Protein AF-A0A923GF28-F1 (afdb_monomer_lite)

Sequence (207 aa):
KSKTHKGQGFNELRFEDELGQEEVFIHAQRDLNAKINHDESHTVGNDRTLSTGRDSSTCIARDATLSTGRDRRDHVRQDCFTDIDRNLVHTIGNACSETIGSDHHLSIGRDQTLIIEGTQTLEARTAQRLLTPSYMLQGTERIHIRGPAGKIILDADGITLEALNIRFKGNVTYHPPVQAQVEAIEAAIREGTPLIEECPFAGEDDA

Organism: NCBI:txid2745488

pLDDT: mean 88.44, std 16.78, range [38.25, 98.5]

Radius of gyration: 39.62 Å; chains: 1; bounding box: 73×36×129 Å

Secondary structure (DSSP, 8-state):
-PPPTTSS---EEEEE-STT--EEEEE-SS------SS------SS------SS------SS------SS------SS------SS------SS------SS------SS------SS------SS------S------SSEEEEEETTEEEEEETTEEEEEES-----SPPP----HHHHHHHHHHHHHHT---------------

Foldseek 3Di:
DDQPDPDHDDWDFDADDPPPPTDTDGDDPPDDDDDDPDDDDDDDPDDDDDDDPDDDDDDDPDDDDDDDPDDDDDDDPDDDDDDDPDDDDDDDPDDDDDDDPDDDDDDDPDDDDDDDPDDDDDDDPPDDDDDDPDDDDDDPAWDWDDDPFWIWIAGPVGIDTDGPDDDDDDDDDDDDDPVVVVVVVVVCVVVVPDDDPPDPDDDDDDD

Structure (mmCIF, N/CA/C/O backbone):
data_AF-A0A923GF28-F1
#
_entry.id   AF-A0A923GF28-F1
#
loop_
_atom_site.group_PDB
_atom_site.id
_atom_site.type_symbol
_atom_site.label_atom_id
_atom_site.label_alt_id
_atom_site.label_comp_id
_atom_site.label_asym_id
_atom_site.label_entity_id
_atom_site.label_seq_id
_atom_site.pdbx_PDB_ins_code
_atom_site.Cartn_x
_atom_site.Cartn_y
_atom_site.Cartn_z
_atom_site.occupancy
_atom_site.B_iso_or_equiv
_atom_site.auth_seq_id
_atom_site.auth_comp_id
_atom_site.auth_asym_id
_atom_site.auth_atom_id
_atom_site.pdbx_PDB_model_num
ATOM 1 N N . LYS A 1 1 ? -22.210 -7.439 46.667 1.00 62.41 1 LYS A N 1
ATOM 2 C CA . LYS A 1 1 ? -22.327 -8.736 45.942 1.00 62.41 1 LYS A CA 1
ATOM 3 C C . LYS A 1 1 ? -23.708 -9.363 46.119 1.00 62.41 1 LYS A C 1
ATOM 5 O O . LYS A 1 1 ? -24.111 -9.592 47.254 1.00 62.41 1 LYS A O 1
ATOM 10 N N . SER A 1 2 ? -24.424 -9.658 45.030 1.00 70.75 2 SER A N 1
ATOM 11 C CA . SER A 1 2 ? -25.677 -10.439 45.075 1.00 70.75 2 SER A CA 1
ATOM 12 C C . SER A 1 2 ? -25.396 -11.930 44.863 1.00 70.75 2 SER A C 1
ATOM 14 O O . SER A 1 2 ? -24.525 -12.276 44.081 1.00 70.75 2 SER A O 1
ATOM 16 N N . LYS A 1 3 ? -26.107 -12.844 45.530 1.00 61.41 3 LYS A N 1
ATOM 17 C CA . LYS A 1 3 ? -26.032 -14.272 45.166 1.00 61.41 3 LYS A CA 1
ATOM 18 C C . LYS A 1 3 ? -26.921 -14.510 43.945 1.00 61.41 3 LYS A C 1
ATOM 20 O O . LYS A 1 3 ? -28.070 -14.070 43.954 1.00 61.41 3 LYS A O 1
ATOM 25 N N . THR A 1 4 ? -26.418 -15.205 42.924 1.00 63.84 4 THR A N 1
ATOM 26 C CA . THR A 1 4 ? -27.234 -15.570 41.753 1.00 63.84 4 THR A CA 1
ATOM 27 C C . THR A 1 4 ? -28.462 -16.361 42.201 1.00 63.84 4 THR A C 1
ATOM 29 O O . THR A 1 4 ? -28.353 -17.370 42.900 1.00 63.84 4 THR A O 1
ATOM 32 N N . HIS A 1 5 ? -29.655 -15.898 41.825 1.00 54.69 5 HIS A N 1
ATOM 33 C CA . HIS A 1 5 ? -30.894 -16.587 42.165 1.00 54.69 5 HIS A CA 1
ATOM 34 C C . HIS A 1 5 ? -30.944 -17.919 41.403 1.00 54.69 5 HIS A C 1
ATOM 36 O O . HIS A 1 5 ? -31.044 -17.922 40.179 1.00 54.69 5 HIS A O 1
ATOM 42 N N . LYS A 1 6 ? -30.870 -19.043 42.133 1.00 66.00 6 LYS A N 1
ATOM 43 C CA . LYS A 1 6 ? -30.908 -20.420 41.596 1.00 66.00 6 LYS A CA 1
ATOM 44 C C . LYS A 1 6 ? -29.678 -20.840 40.762 1.00 66.00 6 LYS A C 1
ATOM 46 O O . LYS A 1 6 ? -29.811 -21.669 39.868 1.00 66.00 6 LYS A O 1
ATOM 51 N N . GLY A 1 7 ? -28.482 -20.321 41.063 1.00 68.12 7 GLY A N 1
ATOM 52 C CA . GLY A 1 7 ? -27.237 -20.721 40.388 1.00 68.12 7 GLY A CA 1
ATOM 53 C C . GLY A 1 7 ? -25.962 -20.339 41.146 1.00 68.12 7 GLY A C 1
ATOM 54 O O . GLY A 1 7 ? -26.022 -19.708 42.200 1.00 68.12 7 GLY A O 1
ATOM 55 N N . GLN A 1 8 ? -24.803 -20.730 40.609 1.00 80.94 8 GLN A N 1
ATOM 56 C CA . GLN A 1 8 ? -23.489 -20.265 41.076 1.00 80.94 8 GLN A CA 1
ATOM 57 C C . GLN A 1 8 ? -23.117 -18.939 40.382 1.00 80.94 8 GLN A C 1
ATOM 59 O O . GLN A 1 8 ? -23.539 -18.705 39.252 1.00 80.94 8 GLN A O 1
ATOM 64 N N . GLY A 1 9 ? -22.342 -18.077 41.052 1.00 86.00 9 GLY A N 1
ATOM 65 C CA . GLY A 1 9 ? -21.913 -16.763 40.538 1.00 86.00 9 GLY A CA 1
ATOM 66 C C . GLY A 1 9 ? -22.557 -15.566 41.248 1.00 86.00 9 GLY A C 1
ATOM 67 O O . GLY A 1 9 ? -23.385 -15.740 42.154 1.00 86.00 9 GLY A O 1
ATOM 68 N N . PHE A 1 10 ? -22.216 -14.344 40.831 1.00 89.25 10 PHE A N 1
ATOM 69 C CA . PHE A 1 10 ? -22.785 -13.108 41.384 1.00 89.25 10 PHE A CA 1
ATOM 70 C C . PHE A 1 10 ? -22.793 -11.961 40.371 1.00 89.25 10 PHE A C 1
ATOM 72 O O . PHE A 1 10 ? -21.969 -11.926 39.473 1.00 89.25 10 PHE A O 1
ATOM 79 N N . ASN A 1 11 ? -23.683 -10.986 40.562 1.00 89.56 11 ASN A N 1
ATOM 80 C CA . ASN A 1 11 ? -23.547 -9.663 39.946 1.00 89.56 11 ASN A CA 1
ATOM 81 C C . ASN A 1 11 ? -23.140 -8.652 41.024 1.00 89.56 11 ASN A C 1
ATOM 83 O O . ASN A 1 11 ? -23.558 -8.771 42.191 1.00 89.56 11 ASN A O 1
ATOM 87 N N . GLU A 1 12 ? -22.337 -7.661 40.647 1.00 91.38 12 GLU A N 1
ATOM 88 C CA . GLU A 1 12 ? -21.839 -6.628 41.555 1.00 91.38 12 GLU A CA 1
ATOM 89 C C . GLU A 1 12 ? -21.819 -5.254 40.885 1.00 91.38 12 GLU A C 1
ATOM 91 O O . GLU A 1 12 ? -21.348 -5.105 39.764 1.00 91.38 12 GLU A O 1
ATOM 96 N N . LEU A 1 13 ? -22.333 -4.267 41.614 1.00 94.50 13 LEU A N 1
ATOM 97 C CA . LEU A 1 13 ? -22.080 -2.850 41.408 1.00 94.50 13 LEU A CA 1
ATOM 98 C C . LEU A 1 13 ? -21.422 -2.364 42.701 1.00 94.50 13 LEU A C 1
ATOM 100 O O . LEU A 1 13 ? -21.999 -2.557 43.777 1.00 94.50 13 LEU A O 1
ATOM 104 N N . ARG A 1 14 ? -20.221 -1.801 42.605 1.00 94.69 14 ARG A N 1
ATOM 105 C CA . ARG A 1 14 ? -19.484 -1.223 43.734 1.00 94.69 14 ARG A CA 1
ATOM 106 C C . ARG A 1 14 ? -19.098 0.211 43.395 1.00 94.69 14 ARG A C 1
ATOM 108 O O . ARG A 1 14 ? -18.755 0.495 42.252 1.00 94.69 14 ARG A O 1
ATOM 115 N N . PHE A 1 15 ? -19.205 1.074 44.396 1.00 96.25 15 PHE A N 1
ATOM 116 C CA . PHE A 1 15 ? -18.890 2.492 44.326 1.00 96.25 15 PHE A CA 1
ATOM 117 C C . PHE A 1 15 ? -18.060 2.843 45.565 1.00 96.25 15 PHE A C 1
ATOM 119 O O . PHE A 1 15 ? -18.537 2.613 46.677 1.00 96.25 15 PHE A O 1
ATOM 126 N N . GLU A 1 16 ? -16.838 3.323 45.358 1.00 96.06 16 GLU A N 1
ATOM 127 C CA . GLU A 1 16 ? -15.897 3.791 46.379 1.00 96.06 16 GLU A CA 1
ATOM 128 C C . GLU A 1 16 ? -15.556 5.259 46.097 1.00 96.06 16 GLU A C 1
ATOM 130 O O . GLU A 1 16 ? -15.319 5.611 44.942 1.00 96.06 16 GLU A O 1
ATOM 135 N N . ASP A 1 17 ? -15.564 6.094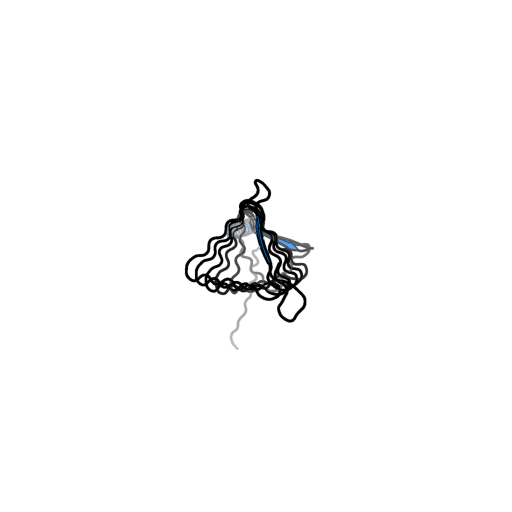 47.136 1.00 96.50 17 ASP A N 1
ATOM 136 C CA . ASP A 1 17 ? -15.359 7.555 47.063 1.00 96.50 17 ASP A CA 1
ATOM 137 C C . ASP A 1 17 ? -14.344 8.035 48.122 1.00 96.50 17 ASP A C 1
ATOM 139 O O . ASP A 1 17 ? -14.258 9.217 48.458 1.00 96.50 17 ASP A O 1
ATOM 143 N N . GLU A 1 18 ? -13.576 7.107 48.704 1.00 95.69 18 GLU A N 1
ATOM 144 C CA . GLU A 1 18 ? -12.416 7.435 49.524 1.00 95.69 18 GLU A CA 1
ATOM 145 C C . GLU A 1 18 ? -11.301 8.053 48.663 1.00 95.69 18 GLU A C 1
ATOM 147 O O . GLU A 1 18 ? -10.917 7.511 47.626 1.00 95.69 18 GLU A O 1
ATOM 152 N N . LEU A 1 19 ? -10.749 9.176 49.136 1.00 95.88 19 LEU A N 1
ATOM 153 C CA . LEU A 1 19 ? -9.737 9.955 48.424 1.00 95.88 19 LEU A CA 1
ATOM 154 C C . LEU A 1 19 ? -8.539 9.094 47.984 1.00 95.88 19 LEU A C 1
ATOM 156 O O . LEU A 1 19 ? -7.792 8.578 48.819 1.00 95.88 19 LEU A O 1
ATOM 160 N N . GLY A 1 20 ? -8.313 9.013 46.673 1.00 95.50 20 GLY A N 1
ATOM 161 C CA . GLY A 1 20 ? -7.224 8.251 46.055 1.00 95.50 20 GLY A CA 1
ATOM 162 C C . GLY A 1 20 ? -7.491 6.750 45.887 1.00 95.50 20 GLY A C 1
ATOM 163 O O . GLY A 1 20 ? -6.595 6.028 45.444 1.00 95.50 20 GLY A O 1
ATOM 164 N N . GLN A 1 21 ? -8.684 6.274 46.243 1.00 95.75 21 GLN A N 1
ATOM 165 C CA . GLN A 1 21 ? -9.146 4.892 46.070 1.00 95.75 21 GLN A CA 1
ATOM 166 C C . GLN A 1 21 ? -10.505 4.830 45.352 1.00 95.75 21 GLN A C 1
ATOM 168 O O . GLN A 1 21 ? -11.172 3.795 45.382 1.00 95.75 21 GLN A O 1
ATOM 173 N N . GLU A 1 22 ? -10.913 5.922 44.703 1.00 97.19 22 GLU A N 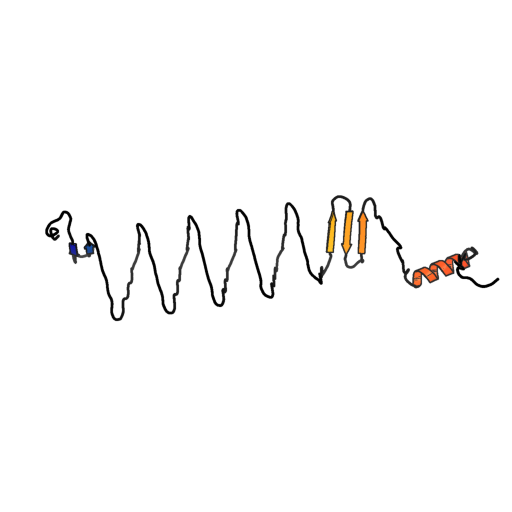1
ATOM 174 C CA . GLU A 1 22 ? -12.214 6.050 44.063 1.00 97.19 22 GLU A CA 1
ATOM 175 C C . GLU A 1 22 ? -12.389 4.988 42.969 1.00 97.19 22 GLU A C 1
ATOM 177 O O . GLU A 1 22 ? -11.540 4.809 42.089 1.00 97.19 22 GLU A O 1
ATOM 182 N N . GLU A 1 23 ? -13.511 4.273 42.994 1.00 96.19 23 GLU A N 1
ATOM 183 C CA . GLU A 1 23 ? -13.768 3.185 42.055 1.00 96.19 23 GLU A CA 1
ATOM 184 C C . GLU A 1 23 ? -15.258 3.061 41.747 1.00 96.19 23 GLU A C 1
ATOM 186 O O . GLU A 1 23 ? -16.105 3.033 42.638 1.00 96.19 23 GLU A O 1
ATOM 191 N N . VAL A 1 24 ? -15.574 2.865 40.467 1.00 96.25 24 VAL A N 1
ATOM 192 C CA . VAL A 1 24 ? -16.852 2.291 40.044 1.00 96.25 24 VAL A CA 1
ATOM 193 C C . VAL A 1 24 ? -16.581 0.951 39.379 1.00 96.25 24 VAL A C 1
ATOM 195 O O . VAL A 1 24 ? -15.964 0.888 38.317 1.00 96.25 24 VAL A O 1
ATOM 198 N N . PHE A 1 25 ? -17.066 -0.131 39.982 1.00 95.25 25 PHE A N 1
ATOM 199 C CA . PHE A 1 25 ? -16.906 -1.483 39.458 1.00 95.25 25 PHE A CA 1
ATOM 200 C C . PHE A 1 25 ? -18.259 -2.090 39.099 1.00 95.25 25 PHE A C 1
ATOM 202 O O . PHE A 1 25 ? -19.182 -2.124 39.916 1.00 95.25 25 PHE A O 1
ATOM 209 N N . ILE A 1 26 ? -18.358 -2.606 37.873 1.00 95.44 26 ILE A N 1
ATOM 210 C CA . ILE A 1 26 ? -19.538 -3.296 37.352 1.00 95.44 26 ILE A CA 1
ATOM 211 C C . ILE A 1 26 ? -19.119 -4.696 36.915 1.00 95.44 26 ILE A C 1
ATOM 213 O O . ILE A 1 26 ? -18.283 -4.862 36.030 1.00 95.44 26 ILE A O 1
ATOM 217 N N . HIS A 1 27 ? -19.751 -5.709 37.500 1.00 94.19 27 HIS A N 1
ATOM 218 C CA . HIS A 1 27 ? -19.608 -7.099 37.096 1.00 94.19 27 HIS A CA 1
ATOM 219 C C . HIS A 1 27 ? -20.964 -7.698 36.739 1.00 94.19 27 HIS A C 1
ATOM 221 O O . HIS A 1 27 ? -21.852 -7.814 37.590 1.00 94.19 27 HIS A O 1
ATOM 227 N N . ALA A 1 28 ? -21.084 -8.122 35.482 1.00 92.69 28 ALA A N 1
ATOM 228 C CA . ALA A 1 28 ? -22.201 -8.907 34.985 1.00 92.69 28 ALA A CA 1
ATOM 229 C C . ALA A 1 28 ? -21.754 -10.359 34.760 1.00 92.69 28 ALA A C 1
ATOM 231 O O . ALA A 1 28 ? -20.827 -10.619 33.998 1.00 92.69 28 ALA A O 1
ATOM 232 N N . GLN A 1 29 ? -22.440 -11.310 35.393 1.00 91.12 29 GLN A N 1
ATOM 233 C CA . GLN A 1 29 ? -22.117 -12.741 35.324 1.00 91.12 29 GLN A CA 1
ATOM 234 C C . GLN A 1 29 ? -22.369 -13.361 33.940 1.00 91.12 29 GLN A C 1
ATOM 236 O O . GLN A 1 29 ? -21.794 -14.403 33.618 1.00 91.12 29 GLN A O 1
ATOM 241 N N . ARG A 1 30 ? -23.278 -12.774 33.154 1.00 92.06 30 ARG A N 1
ATOM 242 C CA . ARG A 1 30 ? -23.686 -13.299 31.845 1.00 92.06 30 ARG A CA 1
ATOM 243 C C . ARG A 1 30 ? -23.750 -12.200 30.793 1.00 92.06 30 ARG A C 1
ATOM 245 O O . ARG A 1 30 ? -22.916 -12.182 29.900 1.00 92.06 30 ARG A O 1
ATOM 252 N N . ASP A 1 31 ? -24.692 -11.271 30.950 1.00 95.25 31 ASP A N 1
ATOM 253 C CA . ASP A 1 31 ? -24.960 -10.221 29.966 1.00 95.25 31 ASP A CA 1
ATOM 254 C C . ASP A 1 31 ? -24.905 -8.842 30.636 1.00 95.25 31 ASP A C 1
ATOM 256 O O . ASP A 1 31 ? -25.561 -8.623 31.657 1.00 95.25 31 ASP A O 1
ATOM 260 N N . LEU A 1 32 ? -24.174 -7.901 30.034 1.00 95.19 32 LEU A N 1
ATOM 261 C CA . LEU A 1 32 ? -24.282 -6.469 30.313 1.00 95.19 32 LEU A CA 1
ATOM 262 C C . LEU A 1 32 ? -24.818 -5.784 29.056 1.00 95.19 32 LEU A C 1
ATOM 264 O O . LEU A 1 32 ? -24.135 -5.744 28.038 1.00 95.19 32 LEU A O 1
ATOM 268 N N . ASN A 1 33 ? -26.030 -5.237 29.133 1.00 96.19 33 ASN A N 1
ATOM 269 C CA . ASN A 1 33 ? -26.629 -4.469 28.045 1.00 96.19 33 ASN A CA 1
ATOM 270 C C . ASN A 1 33 ? -26.639 -2.987 28.421 1.00 96.19 33 ASN A C 1
ATOM 272 O O . ASN A 1 33 ? -27.279 -2.611 29.403 1.00 96.19 33 ASN A O 1
ATOM 276 N N . ALA A 1 34 ? -25.978 -2.153 27.621 1.00 95.94 34 ALA A N 1
ATOM 277 C CA . ALA A 1 34 ? -26.055 -0.701 27.716 1.00 95.94 34 ALA A CA 1
ATOM 278 C C . ALA A 1 34 ? -26.807 -0.168 26.492 1.00 95.94 34 ALA A C 1
ATOM 280 O O . ALA A 1 34 ? -26.403 -0.409 25.356 1.00 95.94 34 ALA A O 1
ATOM 281 N N . LYS A 1 35 ? -27.928 0.524 26.719 1.00 97.00 35 LYS A N 1
ATOM 282 C CA . LYS A 1 35 ? -28.705 1.180 25.663 1.00 97.00 35 LYS A CA 1
ATOM 283 C C . LYS A 1 35 ? -28.808 2.663 25.966 1.00 97.00 35 LYS A C 1
ATOM 285 O O . LYS A 1 35 ? -29.424 3.055 26.954 1.00 97.00 35 LYS A O 1
ATOM 290 N N . ILE A 1 36 ? -28.253 3.466 25.071 1.00 97.62 36 ILE A N 1
ATOM 291 C CA . ILE A 1 36 ? -28.302 4.917 25.125 1.00 97.62 36 ILE A CA 1
ATOM 292 C C . ILE A 1 36 ? -29.251 5.383 24.020 1.00 97.62 36 ILE A C 1
ATOM 294 O O . ILE A 1 36 ? -29.080 5.025 22.859 1.00 97.62 36 ILE A O 1
ATOM 298 N N . ASN A 1 37 ? -30.296 6.133 24.380 1.00 96.75 37 ASN A N 1
ATOM 299 C CA . ASN A 1 37 ? -31.303 6.603 23.417 1.00 96.75 37 ASN A CA 1
ATOM 300 C C . ASN A 1 37 ? -30.937 7.937 22.750 1.00 96.75 37 ASN A C 1
ATOM 302 O O . ASN A 1 37 ? -31.585 8.309 21.776 1.00 96.75 37 ASN A O 1
ATOM 306 N N . HIS A 1 38 ? -29.970 8.670 23.305 1.00 97.12 38 HIS A N 1
ATOM 307 C CA . HIS A 1 38 ? -29.583 9.995 22.826 1.00 97.12 38 HIS A CA 1
ATOM 308 C C . HIS A 1 38 ? -28.067 10.055 22.626 1.00 97.12 38 HIS A C 1
ATOM 310 O O . HIS A 1 38 ? -27.595 9.616 21.583 1.00 97.12 38 HIS A O 1
ATOM 316 N N . ASP A 1 39 ? -27.316 10.474 23.648 1.00 97.19 39 ASP A N 1
ATOM 317 C CA . ASP A 1 39 ? -25.868 10.659 23.552 1.00 97.19 39 ASP A CA 1
ATOM 318 C C . ASP A 1 39 ? -25.120 9.824 24.591 1.00 97.19 39 ASP A C 1
ATOM 320 O O . ASP A 1 39 ? -25.530 9.729 25.751 1.00 97.19 39 ASP A O 1
ATOM 324 N N . GLU A 1 40 ? -23.994 9.252 24.174 1.00 97.25 40 GLU A N 1
ATOM 325 C CA . GLU A 1 40 ? -22.982 8.655 25.042 1.00 97.25 40 GLU A CA 1
ATOM 326 C C . GLU A 1 40 ? -21.660 9.373 24.779 1.00 97.25 40 GLU A C 1
ATOM 328 O O . GLU A 1 40 ? -21.259 9.557 23.629 1.00 97.25 40 GLU A O 1
ATOM 333 N N . SER A 1 41 ? -20.967 9.766 25.841 1.00 96.94 41 SER A N 1
ATOM 334 C CA . SER A 1 41 ? -19.591 10.241 25.765 1.00 96.94 41 SER A CA 1
ATOM 335 C C . SER A 1 41 ? -18.740 9.447 26.743 1.00 96.94 41 SER A C 1
ATOM 337 O O . SER A 1 41 ? -19.178 9.094 27.838 1.00 96.94 41 SER A O 1
ATOM 339 N N . HIS A 1 42 ? -17.519 9.125 26.329 1.00 96.56 42 HIS A N 1
ATOM 340 C CA . HIS A 1 42 ? -16.612 8.323 27.131 1.00 96.56 42 HIS A CA 1
ATOM 341 C C . HIS A 1 42 ? -15.190 8.859 27.000 1.00 96.56 42 HIS A C 1
ATOM 343 O O . HIS A 1 42 ? -14.605 8.848 25.917 1.00 96.56 42 HIS A O 1
ATOM 349 N N . THR A 1 43 ? -14.632 9.291 28.126 1.00 97.12 43 THR A N 1
ATOM 350 C CA . THR A 1 43 ? -13.290 9.867 28.218 1.00 97.12 43 THR A CA 1
ATOM 351 C C . THR A 1 43 ? -12.496 9.092 29.255 1.00 97.12 43 THR A C 1
ATOM 353 O O . THR A 1 43 ? -12.974 8.867 30.363 1.00 97.12 43 THR A O 1
ATOM 356 N N . VAL A 1 44 ? -11.272 8.702 28.906 1.00 97.25 44 VAL A N 1
ATOM 357 C CA . VAL A 1 44 ? -10.326 8.055 29.822 1.00 97.25 44 VAL A CA 1
ATOM 358 C C . VAL A 1 44 ? -9.112 8.960 29.944 1.00 97.25 44 VAL A C 1
ATOM 360 O O . VAL A 1 44 ? -8.493 9.281 28.935 1.00 97.25 44 VAL A O 1
ATOM 363 N N . GLY A 1 45 ? -8.798 9.401 31.163 1.00 97.12 45 GLY A N 1
ATOM 364 C CA . GLY A 1 45 ? -7.724 10.373 31.401 1.00 97.12 45 GLY A CA 1
ATOM 365 C C . GLY A 1 45 ? -6.309 9.806 31.271 1.00 97.12 45 GLY A C 1
ATOM 366 O O . GLY A 1 45 ? -5.369 10.578 31.108 1.00 97.12 45 GLY A O 1
ATOM 367 N N . ASN A 1 46 ? -6.160 8.480 31.343 1.00 97.12 46 ASN A N 1
ATOM 368 C CA . ASN A 1 46 ? -4.873 7.799 31.228 1.00 97.12 46 ASN A CA 1
ATOM 369 C C . ASN A 1 46 ? -4.971 6.618 30.243 1.00 97.12 46 ASN A C 1
ATOM 371 O O . ASN A 1 46 ? -4.995 6.836 29.034 1.00 97.12 46 ASN A O 1
ATOM 375 N N . ASP A 1 47 ? -5.127 5.384 30.732 1.00 97.44 47 ASP A N 1
ATOM 376 C CA . ASP A 1 47 ? -5.057 4.178 29.900 1.00 97.44 47 ASP A CA 1
ATOM 377 C C . ASP A 1 47 ? -6.408 3.465 29.751 1.00 97.44 47 ASP A C 1
ATOM 379 O O . ASP A 1 47 ? -7.139 3.265 30.722 1.00 97.44 47 ASP A O 1
ATOM 383 N N . ARG A 1 48 ? -6.715 2.994 28.535 1.00 97.62 48 ARG A N 1
ATOM 384 C CA . ARG A 1 48 ? -7.849 2.099 28.250 1.00 97.62 48 ARG A CA 1
ATOM 385 C C . ARG A 1 48 ? -7.343 0.787 27.663 1.00 97.62 48 ARG A C 1
ATOM 387 O O . ARG A 1 48 ? -6.665 0.786 26.643 1.00 97.62 48 ARG A O 1
ATOM 394 N N . THR A 1 49 ? -7.771 -0.331 28.246 1.00 97.56 49 THR A N 1
ATOM 395 C CA . THR A 1 49 ? -7.583 -1.673 27.675 1.00 97.56 49 THR A CA 1
ATOM 396 C C . THR A 1 49 ? -8.938 -2.286 27.339 1.00 97.56 49 THR A C 1
ATOM 398 O O . THR A 1 49 ? -9.850 -2.265 28.161 1.00 97.56 49 THR A O 1
ATOM 401 N N . LEU A 1 50 ? -9.070 -2.848 26.135 1.00 97.12 50 LEU A N 1
ATOM 402 C CA . LEU A 1 50 ? -10.239 -3.613 25.704 1.00 97.12 50 LEU A CA 1
ATOM 403 C C . LEU A 1 50 ? -9.778 -4.991 25.228 1.00 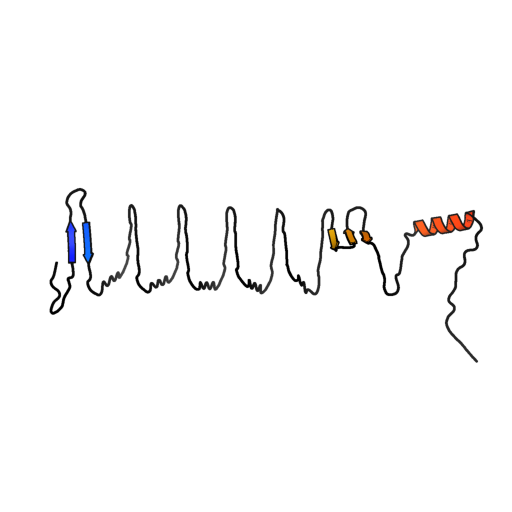97.12 50 LEU A C 1
ATOM 405 O O . LEU A 1 50 ? -8.943 -5.087 24.333 1.00 97.12 50 LEU A O 1
ATOM 409 N N . SER A 1 51 ? -10.341 -6.047 25.809 1.00 97.31 51 SER A N 1
ATOM 410 C CA . SER A 1 51 ? -10.089 -7.429 25.404 1.00 97.31 51 SER A CA 1
ATOM 411 C C . SER A 1 51 ? -11.412 -8.102 25.067 1.00 97.31 51 SER A C 1
ATOM 413 O O . SER A 1 51 ? -12.357 -8.041 25.850 1.00 97.31 51 SER A O 1
ATOM 415 N N . THR A 1 52 ? -11.482 -8.723 23.892 1.00 97.19 52 THR A N 1
ATOM 416 C CA . THR A 1 52 ? -12.655 -9.465 23.419 1.00 97.19 52 THR A CA 1
ATOM 417 C C . THR A 1 52 ? -12.234 -10.901 23.156 1.00 97.19 52 THR A C 1
ATOM 419 O O . THR A 1 52 ? -11.305 -11.140 22.392 1.00 97.19 52 THR A O 1
ATOM 422 N N . GLY A 1 53 ? -12.893 -11.864 23.804 1.00 97.69 53 GLY A N 1
ATOM 423 C CA . GLY A 1 53 ? -12.486 -13.273 23.737 1.00 97.69 53 GLY A CA 1
ATOM 424 C C . GLY A 1 53 ? -12.867 -13.993 22.441 1.00 97.69 53 GLY A C 1
ATOM 425 O O . GLY A 1 53 ? -12.323 -15.060 22.168 1.00 97.69 53 GLY A O 1
ATOM 426 N N . ARG A 1 54 ? -13.810 -13.442 21.667 1.00 97.75 54 ARG A N 1
ATOM 427 C CA . ARG A 1 54 ? -14.317 -14.060 20.438 1.00 97.75 54 ARG A CA 1
ATOM 428 C C . ARG A 1 54 ? -14.463 -13.036 19.314 1.00 97.75 54 ARG A C 1
ATOM 430 O O . ARG A 1 54 ? -13.504 -12.811 18.590 1.00 97.75 54 ARG A O 1
ATOM 437 N N . ASP A 1 55 ? -15.616 -12.375 19.242 1.00 97.56 55 ASP A N 1
ATOM 438 C CA . ASP A 1 55 ? -15.995 -11.531 18.110 1.00 97.56 55 ASP A CA 1
ATOM 439 C C . ASP A 1 55 ? -16.334 -10.112 18.581 1.00 97.56 55 ASP A C 1
ATOM 441 O O . ASP A 1 55 ? -16.955 -9.928 19.629 1.00 97.56 55 ASP A O 1
ATOM 445 N N . SER A 1 56 ? -15.943 -9.113 17.789 1.00 97.44 56 SER A N 1
ATOM 446 C CA . SER A 1 56 ? -16.322 -7.707 17.953 1.00 97.44 56 SER A CA 1
ATOM 447 C C . SER A 1 56 ? -16.828 -7.181 16.614 1.00 97.44 56 SER A C 1
ATOM 449 O O . SER A 1 56 ? -16.235 -7.472 15.577 1.00 97.44 56 SER A O 1
ATOM 451 N N . SER A 1 57 ? -17.917 -6.418 16.632 1.00 97.56 57 SER A N 1
ATOM 452 C CA . SER A 1 57 ? -18.516 -5.823 15.439 1.00 97.56 57 SER A CA 1
ATOM 453 C C . SER A 1 57 ? -18.905 -4.382 15.730 1.00 97.56 57 SER A C 1
ATOM 455 O O . SER A 1 57 ? -19.589 -4.107 16.715 1.00 97.56 57 SER A O 1
ATOM 457 N N . THR A 1 58 ? -18.516 -3.480 14.834 1.00 97.69 58 THR A N 1
ATOM 458 C CA . THR A 1 58 ? -18.804 -2.049 14.928 1.00 97.69 58 THR A CA 1
ATOM 459 C C . THR A 1 58 ? -19.444 -1.598 13.625 1.00 97.69 58 THR A C 1
ATOM 461 O O . THR A 1 58 ? -18.890 -1.820 12.554 1.00 97.69 58 THR A O 1
ATOM 464 N N . CYS A 1 59 ? -20.599 -0.944 13.714 1.00 97.25 59 CYS A N 1
ATOM 465 C CA . CYS A 1 59 ? -21.279 -0.344 12.571 1.00 97.25 59 CYS A CA 1
ATOM 466 C C . CYS A 1 59 ? -21.439 1.155 12.827 1.00 97.25 59 CYS A C 1
ATOM 468 O O . CYS A 1 59 ? -22.082 1.551 13.798 1.00 97.25 59 CYS A O 1
ATOM 470 N N . ILE A 1 60 ? -20.867 1.984 11.955 1.00 98.00 60 ILE A N 1
ATOM 471 C CA . ILE A 1 60 ? -20.948 3.446 12.029 1.00 98.00 60 ILE A CA 1
ATOM 472 C C . ILE A 1 60 ? -21.688 3.916 10.779 1.00 98.00 60 ILE A C 1
ATOM 474 O O . ILE A 1 60 ? -21.215 3.720 9.668 1.00 98.00 60 ILE A O 1
ATOM 478 N N . ALA A 1 61 ? -22.873 4.499 10.956 1.00 97.94 61 ALA A N 1
ATOM 479 C CA . ALA A 1 61 ? -23.777 4.800 9.841 1.00 97.94 61 ALA A CA 1
ATOM 480 C C . ALA A 1 61 ? -23.411 6.064 9.043 1.00 97.94 61 ALA A C 1
ATOM 482 O O . ALA A 1 61 ? -23.960 6.283 7.965 1.00 97.94 61 ALA A O 1
ATOM 483 N N . ARG A 1 62 ? -22.560 6.932 9.599 1.00 98.06 62 ARG A N 1
ATOM 484 C CA . ARG A 1 62 ? -22.141 8.190 8.969 1.00 98.06 62 ARG A CA 1
ATOM 485 C C . ARG A 1 62 ? -20.623 8.239 8.874 1.00 98.06 62 ARG A C 1
ATOM 487 O O . ARG A 1 62 ? -20.056 7.606 7.994 1.00 98.06 62 ARG A O 1
ATOM 494 N N . ASP A 1 63 ? -19.986 8.918 9.819 1.00 98.12 63 ASP A N 1
ATOM 495 C CA . ASP A 1 63 ? -18.572 9.262 9.739 1.00 98.12 63 ASP A CA 1
ATOM 496 C C . ASP A 1 63 ? -17.791 8.658 10.907 1.00 98.12 63 ASP A C 1
ATOM 498 O O . ASP A 1 63 ? -18.275 8.610 12.041 1.00 98.12 63 ASP A O 1
ATOM 502 N N . ALA A 1 64 ? -16.563 8.225 10.629 1.00 97.94 64 ALA A N 1
ATOM 503 C CA . ALA A 1 64 ? -15.615 7.739 11.619 1.00 97.94 64 ALA A CA 1
ATOM 504 C C . ALA A 1 64 ? -14.273 8.450 11.431 1.00 97.94 64 ALA A C 1
ATOM 506 O O . ALA A 1 64 ? -13.741 8.496 10.323 1.00 97.94 64 ALA A O 1
ATOM 507 N N . THR A 1 65 ? -13.706 8.955 12.525 1.00 97.62 65 THR A N 1
ATOM 508 C CA . THR A 1 65 ? -12.377 9.573 12.537 1.00 97.62 65 THR A CA 1
ATOM 509 C C . THR A 1 65 ? -11.524 8.885 13.588 1.00 97.62 65 THR A C 1
ATOM 511 O O . THR A 1 65 ? -11.916 8.802 14.751 1.00 97.62 65 THR A O 1
ATOM 514 N N . LEU A 1 66 ? -10.338 8.429 13.189 1.00 97.69 66 LEU A N 1
ATOM 515 C CA . LEU A 1 66 ? -9.321 7.896 14.089 1.00 97.69 66 LEU A CA 1
ATOM 516 C C . LEU A 1 66 ? -8.082 8.787 14.016 1.00 97.69 66 LEU A C 1
ATOM 518 O O . LEU A 1 66 ? -7.490 8.941 12.953 1.00 97.69 66 LEU A O 1
ATOM 522 N N . SER A 1 67 ? -7.679 9.345 15.154 1.00 97.69 67 SER A N 1
ATOM 523 C CA . SER A 1 67 ? -6.422 10.081 15.293 1.00 97.69 67 SER A CA 1
ATOM 524 C C . SER A 1 67 ? -5.544 9.382 16.321 1.00 97.69 67 SER A C 1
ATOM 526 O O . SER A 1 67 ? -6.003 9.050 17.413 1.00 97.69 67 SER A O 1
ATOM 528 N N . THR A 1 68 ? -4.289 9.126 15.963 1.00 97.75 68 THR A N 1
ATOM 529 C CA . THR A 1 68 ? -3.288 8.508 16.839 1.00 97.75 68 THR A CA 1
ATOM 530 C C . THR A 1 68 ? -2.105 9.460 16.949 1.00 97.75 68 THR A C 1
ATOM 532 O O . THR A 1 68 ? -1.509 9.815 15.940 1.00 97.75 68 THR A O 1
ATOM 535 N N . GLY A 1 69 ? -1.777 9.901 18.166 1.00 98.12 69 GLY A N 1
ATOM 536 C CA . GLY A 1 69 ? -0.731 10.914 18.377 1.00 98.12 69 GLY A CA 1
ATOM 537 C C . GLY A 1 69 ? 0.706 10.390 18.284 1.00 98.12 69 GLY A C 1
ATOM 538 O O . GLY A 1 69 ? 1.638 11.185 18.205 1.00 98.12 69 GLY A O 1
ATOM 539 N N . ARG A 1 70 ? 0.892 9.067 18.338 1.00 98.19 70 ARG A N 1
ATOM 540 C CA . ARG A 1 70 ? 2.186 8.385 18.190 1.00 98.19 70 ARG A CA 1
ATOM 541 C C . ARG A 1 70 ? 2.032 7.242 17.185 1.00 98.19 70 ARG A C 1
ATOM 543 O O . ARG A 1 70 ? 1.732 7.499 16.026 1.00 98.19 70 ARG A O 1
ATOM 550 N N . ASP A 1 71 ? 2.139 5.997 17.637 1.00 98.12 71 ASP A N 1
ATOM 551 C CA . ASP A 1 71 ? 2.216 4.831 16.760 1.00 98.12 71 ASP A CA 1
ATOM 552 C C . ASP A 1 71 ? 0.921 4.011 16.749 1.00 98.12 71 ASP A C 1
ATOM 554 O O . ASP A 1 71 ? 0.288 3.795 17.786 1.00 98.12 71 ASP A O 1
ATOM 558 N N . ARG A 1 72 ? 0.573 3.471 15.576 1.00 98.19 72 ARG A N 1
ATOM 559 C CA . ARG A 1 72 ? -0.471 2.456 15.389 1.00 98.19 72 ARG A CA 1
ATOM 560 C C . ARG A 1 72 ? 0.166 1.174 14.849 1.00 98.19 72 ARG A C 1
ATOM 562 O O . ARG A 1 72 ? 0.960 1.218 13.915 1.00 98.19 72 ARG A O 1
ATOM 569 N N . ARG A 1 73 ? -0.178 0.029 15.447 1.00 98.19 73 ARG A N 1
ATOM 570 C CA . ARG A 1 73 ? 0.259 -1.305 15.008 1.00 98.19 73 ARG A CA 1
ATOM 571 C C . ARG A 1 73 ? -0.929 -2.241 14.854 1.00 98.19 73 ARG A C 1
ATOM 573 O O . ARG A 1 73 ? -1.635 -2.501 15.829 1.00 98.19 73 ARG A O 1
ATOM 580 N N . ASP A 1 74 ? -1.049 -2.829 13.673 1.00 97.88 74 ASP A N 1
ATOM 581 C CA . ASP A 1 74 ? -2.137 -3.731 13.308 1.00 97.88 74 ASP A CA 1
ATOM 582 C C . ASP A 1 74 ? -1.525 -5.102 13.052 1.00 97.88 74 ASP A C 1
ATOM 584 O O . ASP A 1 74 ? -0.568 -5.234 12.290 1.00 97.88 74 ASP A O 1
ATOM 588 N N . HIS A 1 75 ? -2.033 -6.127 13.731 1.00 97.94 75 HIS A N 1
ATOM 589 C CA . HIS A 1 75 ? -1.593 -7.499 13.519 1.00 97.94 75 HIS A CA 1
ATOM 590 C C . HIS A 1 75 ? -2.806 -8.374 13.229 1.00 97.94 75 HIS A C 1
ATOM 592 O O . HIS A 1 75 ? -3.554 -8.744 14.134 1.00 97.94 75 HIS A O 1
ATOM 598 N N . VAL A 1 76 ? -2.984 -8.688 11.951 1.00 98.31 76 VAL A N 1
ATOM 599 C CA . VAL A 1 76 ? -4.018 -9.589 11.447 1.00 98.31 76 VAL A CA 1
ATOM 600 C C . VAL A 1 76 ? -3.347 -10.927 11.146 1.00 98.31 76 VAL A C 1
ATOM 602 O O . VAL A 1 76 ? -2.336 -10.966 10.452 1.00 98.31 76 VAL A O 1
ATOM 605 N N . ARG A 1 77 ? -3.852 -12.019 11.731 1.00 98.31 77 ARG A N 1
ATOM 606 C CA . ARG A 1 77 ? -3.227 -13.353 11.609 1.00 98.31 77 ARG A CA 1
ATOM 607 C C . ARG A 1 77 ? -3.653 -14.130 10.368 1.00 98.31 77 ARG A C 1
ATOM 609 O O . ARG A 1 77 ? -2.956 -15.057 9.976 1.00 98.31 77 ARG A O 1
ATOM 616 N N . GLN A 1 78 ? -4.828 -13.808 9.850 1.00 98.25 78 GLN A N 1
ATOM 617 C CA . GLN A 1 78 ? -5.428 -14.442 8.685 1.00 98.25 78 GLN A CA 1
ATOM 618 C C . GLN A 1 78 ? -5.604 -13.352 7.627 1.00 98.25 78 GLN A C 1
ATOM 620 O O . GLN A 1 78 ? -4.619 -12.726 7.241 1.00 98.25 78 GLN A O 1
ATOM 625 N N . ASP A 1 79 ? -6.842 -13.059 7.248 1.00 98.38 79 ASP A N 1
ATOM 626 C CA . ASP A 1 79 ? -7.146 -12.222 6.097 1.00 98.38 79 ASP A CA 1
ATOM 627 C C . ASP A 1 79 ? -7.635 -10.826 6.505 1.00 98.38 79 ASP A C 1
ATOM 629 O O . ASP A 1 79 ? -8.244 -10.636 7.562 1.00 98.38 79 ASP A O 1
ATOM 633 N N . CYS A 1 80 ? -7.379 -9.842 5.642 1.00 98.06 80 CYS A N 1
ATOM 634 C CA . CYS A 1 80 ? -7.878 -8.475 5.751 1.00 98.06 80 CYS A CA 1
ATOM 635 C C . CYS A 1 80 ? -8.555 -8.099 4.431 1.00 98.06 80 CYS A C 1
ATOM 637 O O . CYS A 1 80 ? -7.942 -8.227 3.371 1.00 98.06 80 CYS A O 1
ATOM 639 N N . PHE A 1 81 ? -9.799 -7.630 4.500 1.00 97.94 81 PHE A N 1
ATOM 640 C CA . PHE A 1 81 ? -10.580 -7.200 3.343 1.00 97.94 81 PHE A CA 1
ATOM 641 C C . PHE A 1 81 ? -10.970 -5.737 3.520 1.00 97.94 81 PHE A C 1
ATOM 643 O O . PHE A 1 81 ? -11.476 -5.355 4.576 1.00 97.94 81 PHE A O 1
ATOM 650 N N . THR A 1 82 ? -10.741 -4.938 2.480 1.00 97.94 82 THR A N 1
ATOM 651 C CA . THR A 1 82 ? -11.042 -3.507 2.468 1.00 97.94 82 THR A CA 1
ATOM 652 C C . THR A 1 82 ? -11.720 -3.159 1.155 1.00 97.94 82 THR A C 1
ATOM 654 O O . THR A 1 82 ? -11.069 -3.134 0.112 1.00 97.94 82 THR A O 1
ATOM 657 N N . ASP A 1 83 ? -13.010 -2.847 1.225 1.00 98.06 83 ASP A N 1
ATOM 658 C CA . ASP A 1 83 ? -13.797 -2.369 0.093 1.00 98.06 83 ASP A CA 1
ATOM 659 C C . ASP A 1 83 ? -14.047 -0.865 0.241 1.00 98.06 83 ASP A C 1
ATOM 661 O O . ASP A 1 83 ? -14.479 -0.382 1.290 1.00 98.06 83 ASP A O 1
ATOM 665 N N . ILE A 1 84 ? -13.734 -0.108 -0.811 1.00 98.38 84 ILE A N 1
ATOM 666 C CA . ILE A 1 84 ? -13.894 1.347 -0.856 1.00 98.38 84 ILE A CA 1
ATOM 667 C C . ILE A 1 84 ? -14.670 1.690 -2.125 1.00 98.38 84 ILE A C 1
ATOM 669 O O . ILE A 1 84 ? -14.108 1.710 -3.216 1.00 98.38 84 ILE A O 1
ATOM 673 N N . ASP A 1 85 ? -15.954 2.012 -1.972 1.00 98.50 85 ASP A N 1
ATOM 674 C CA . ASP A 1 85 ? -16.862 2.248 -3.107 1.00 98.50 85 ASP A CA 1
ATOM 675 C C . ASP A 1 85 ? -16.524 3.494 -3.934 1.00 98.50 85 ASP A C 1
ATOM 677 O O . ASP A 1 85 ? -16.932 3.616 -5.089 1.00 98.50 85 ASP A O 1
ATOM 681 N N . ARG A 1 86 ? -15.839 4.467 -3.322 1.00 98.44 86 ARG A N 1
ATOM 682 C CA . ARG A 1 86 ? -15.502 5.742 -3.967 1.00 98.44 86 ARG A CA 1
ATOM 683 C C . ARG A 1 86 ? -14.000 5.897 -4.146 1.00 98.44 86 ARG A C 1
ATOM 685 O O . ARG A 1 86 ? -13.455 5.438 -5.138 1.00 98.44 86 ARG A O 1
ATOM 692 N N . ASN A 1 87 ? -13.337 6.573 -3.211 1.00 98.06 87 ASN A N 1
ATOM 693 C CA . ASN A 1 87 ? -11.954 7.005 -3.379 1.00 98.06 87 ASN A CA 1
ATOM 694 C C . ASN A 1 87 ? -11.104 6.590 -2.179 1.00 98.06 87 ASN A C 1
ATOM 696 O O . ASN A 1 87 ? -11.508 6.808 -1.037 1.00 98.06 87 ASN A O 1
ATOM 700 N N . LEU A 1 88 ? -9.898 6.093 -2.453 1.00 98.31 88 LEU A N 1
ATOM 701 C CA . LEU A 1 88 ? -8.815 5.965 -1.482 1.00 98.31 88 LEU A CA 1
ATOM 702 C C . LEU A 1 88 ? -7.782 7.062 -1.750 1.00 98.31 88 LEU A C 1
ATOM 704 O O . LEU A 1 88 ? -7.255 7.165 -2.855 1.00 98.31 88 LEU A O 1
ATOM 708 N N . VAL A 1 89 ? -7.471 7.858 -0.730 1.00 98.19 89 VAL A N 1
ATOM 709 C CA . VAL A 1 89 ? -6.339 8.792 -0.739 1.00 98.19 89 VAL A CA 1
ATOM 710 C C . VAL A 1 89 ? -5.403 8.378 0.384 1.00 98.19 89 VAL A C 1
ATOM 712 O O . VAL A 1 89 ? -5.821 8.308 1.538 1.00 98.19 89 VAL A O 1
ATOM 715 N N . HIS A 1 90 ? -4.149 8.091 0.046 1.00 97.88 90 HIS A N 1
ATOM 716 C CA . HIS A 1 90 ? -3.154 7.609 0.995 1.00 97.88 90 HIS A CA 1
ATOM 717 C C . HIS A 1 90 ? -1.882 8.449 0.889 1.00 97.88 90 HIS A C 1
ATOM 719 O O . HIS A 1 90 ? -1.213 8.450 -0.142 1.00 97.88 90 HIS A O 1
ATOM 725 N N . THR A 1 91 ? -1.562 9.168 1.964 1.00 98.12 91 THR A N 1
ATOM 726 C CA . THR A 1 91 ? -0.393 10.050 2.041 1.00 98.12 91 THR A CA 1
ATOM 727 C C . THR A 1 91 ? 0.546 9.548 3.125 1.00 98.12 91 THR A C 1
ATOM 729 O O . THR A 1 91 ? 0.139 9.384 4.274 1.00 98.12 91 THR A O 1
ATOM 732 N N . ILE A 1 92 ? 1.814 9.345 2.771 1.00 98.19 92 ILE A N 1
ATOM 733 C CA . ILE A 1 92 ? 2.866 8.887 3.680 1.00 98.19 92 ILE A CA 1
ATOM 734 C C . ILE A 1 92 ? 3.953 9.958 3.701 1.00 98.19 92 ILE A C 1
ATOM 736 O O . ILE A 1 92 ? 4.526 10.279 2.667 1.00 98.19 92 ILE A 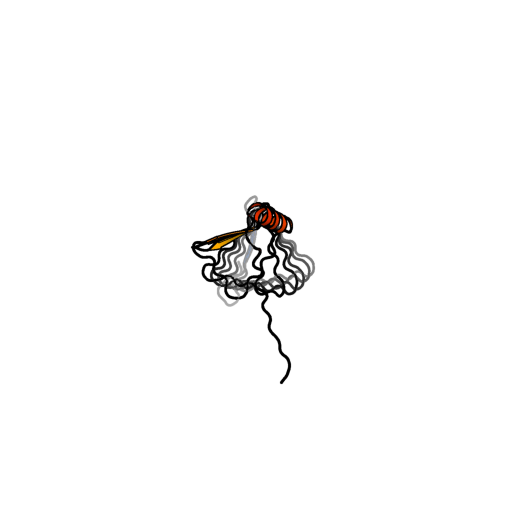O 1
ATOM 740 N N . GLY A 1 93 ? 4.226 10.527 4.877 1.00 98.06 93 GLY A N 1
ATOM 741 C CA . GLY A 1 93 ? 5.140 11.669 5.004 1.00 98.06 93 GLY A CA 1
ATOM 742 C C . GLY A 1 93 ? 6.633 11.329 4.941 1.00 98.06 93 GLY A C 1
ATOM 743 O O . GLY A 1 93 ? 7.446 12.239 4.844 1.00 98.06 93 GLY A O 1
ATOM 744 N N . ASN A 1 94 ? 7.003 10.048 5.035 1.00 98.12 94 ASN A N 1
ATOM 745 C CA . ASN A 1 94 ? 8.398 9.605 4.989 1.00 98.12 94 ASN A CA 1
ATOM 746 C C . ASN A 1 94 ? 8.571 8.408 4.039 1.00 98.12 94 ASN A C 1
ATOM 748 O O . ASN A 1 94 ? 8.731 8.606 2.841 1.00 98.12 94 ASN A O 1
ATOM 752 N N . ALA A 1 95 ? 8.493 7.171 4.541 1.00 97.81 95 ALA A N 1
ATOM 753 C CA . ALA A 1 95 ? 8.769 5.971 3.753 1.00 97.81 95 ALA A CA 1
ATOM 754 C C . ALA A 1 95 ? 7.618 4.958 3.803 1.00 97.81 95 ALA A C 1
ATOM 756 O O . ALA A 1 95 ? 6.990 4.765 4.844 1.00 97.81 95 ALA A O 1
ATOM 757 N N . CYS A 1 96 ? 7.394 4.277 2.679 1.00 97.88 96 CYS A N 1
ATOM 758 C CA . CYS A 1 96 ? 6.517 3.117 2.556 1.00 97.88 96 CYS A CA 1
ATOM 759 C C . CYS A 1 96 ? 7.370 1.885 2.232 1.00 97.88 96 CYS A C 1
ATOM 761 O O . CYS A 1 96 ? 8.206 1.939 1.331 1.00 97.88 96 CYS A O 1
ATOM 763 N N . SER A 1 97 ? 7.170 0.787 2.959 1.00 97.94 97 SER A N 1
ATOM 764 C CA . SER A 1 97 ? 7.808 -0.498 2.677 1.00 97.94 97 SER A CA 1
ATOM 765 C C . SER A 1 97 ? 6.739 -1.576 2.653 1.00 97.94 97 SER A C 1
ATOM 767 O O . SER A 1 97 ? 5.979 -1.722 3.608 1.00 97.94 97 SER A O 1
ATOM 769 N N . GLU A 1 98 ? 6.688 -2.315 1.552 1.00 97.94 98 GLU A N 1
ATOM 770 C CA . GLU A 1 98 ? 5.721 -3.376 1.322 1.00 97.94 98 GLU A CA 1
ATOM 771 C C . GLU A 1 98 ? 6.467 -4.664 0.971 1.00 97.94 98 GLU A C 1
ATOM 773 O O . GLU A 1 98 ? 7.461 -4.657 0.243 1.00 97.94 98 GLU A O 1
ATOM 778 N N . THR A 1 99 ? 6.022 -5.784 1.530 1.00 98.25 99 THR A N 1
ATOM 779 C CA . THR A 1 99 ? 6.569 -7.109 1.232 1.00 98.25 99 THR A CA 1
ATOM 780 C C . THR A 1 99 ? 5.414 -8.061 1.005 1.00 98.25 99 THR A C 1
ATOM 782 O O . THR A 1 99 ? 4.585 -8.261 1.889 1.00 98.25 99 THR A O 1
ATOM 785 N N . ILE A 1 100 ? 5.381 -8.656 -0.182 1.00 98.12 100 ILE A N 1
ATOM 786 C CA . ILE A 1 100 ? 4.326 -9.567 -0.620 1.00 98.12 100 ILE A CA 1
ATOM 787 C C . ILE A 1 100 ? 4.974 -10.933 -0.816 1.00 98.12 100 ILE A C 1
ATOM 789 O O . ILE A 1 100 ? 5.907 -11.074 -1.601 1.00 98.12 100 ILE A O 1
ATOM 793 N N . GLY A 1 101 ? 4.526 -11.925 -0.043 1.00 97.88 101 GLY A N 1
ATOM 794 C CA . GLY A 1 101 ? 5.169 -13.244 0.010 1.00 97.88 101 GLY A CA 1
ATOM 795 C C . GLY A 1 101 ? 4.886 -14.146 -1.195 1.00 97.88 101 GLY A C 1
ATOM 796 O O . GLY A 1 101 ? 5.650 -15.076 -1.433 1.00 97.88 101 GLY A O 1
ATOM 797 N N . SER A 1 102 ? 3.804 -13.882 -1.933 1.00 98.31 102 SER A N 1
ATOM 798 C CA . SER A 1 102 ? 3.427 -14.621 -3.144 1.00 98.31 102 SER A CA 1
ATOM 799 C C . SER A 1 102 ? 3.137 -13.644 -4.280 1.00 98.31 102 SER A C 1
ATOM 801 O O . SER A 1 102 ? 4.071 -13.123 -4.882 1.00 98.31 102 SER A O 1
ATOM 803 N N . ASP A 1 103 ? 1.865 -13.338 -4.538 1.00 98.06 103 ASP A N 1
ATOM 804 C CA . ASP A 1 103 ? 1.454 -12.598 -5.727 1.00 98.06 103 ASP A CA 1
ATOM 805 C C . ASP A 1 103 ? 0.897 -11.218 -5.379 1.00 98.06 103 ASP A C 1
ATOM 807 O O . ASP A 1 103 ? 0.111 -11.064 -4.444 1.00 98.06 103 ASP A O 1
ATOM 811 N N . HIS A 1 104 ? 1.273 -10.219 -6.181 1.00 98.25 104 HIS A N 1
ATOM 812 C CA . HIS A 1 104 ? 0.657 -8.896 -6.184 1.00 98.25 104 HIS A CA 1
ATOM 813 C C . HIS A 1 104 ? -0.106 -8.707 -7.494 1.00 98.25 104 HIS A C 1
ATOM 815 O O . HIS A 1 104 ? 0.498 -8.641 -8.565 1.00 98.25 104 HIS A O 1
A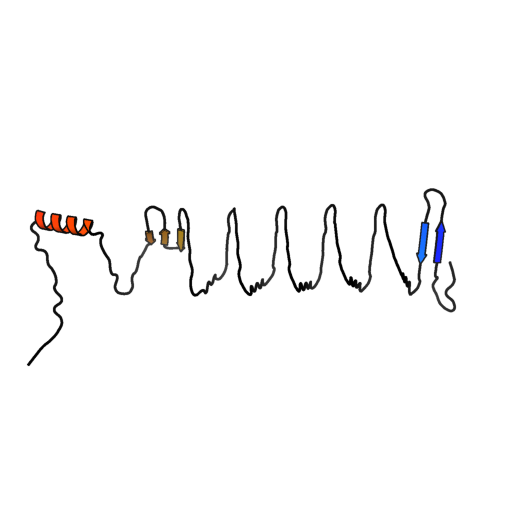TOM 821 N N . HIS A 1 105 ? -1.432 -8.618 -7.415 1.00 97.69 105 HIS A N 1
ATOM 822 C CA . HIS A 1 105 ? -2.283 -8.374 -8.574 1.00 97.69 105 HIS A CA 1
ATOM 823 C C . HIS A 1 105 ? -2.837 -6.946 -8.546 1.00 97.69 105 HIS A C 1
ATOM 825 O O . HIS A 1 105 ? -3.656 -6.610 -7.693 1.00 97.69 105 HIS A O 1
ATOM 831 N N . LEU A 1 106 ? -2.424 -6.129 -9.516 1.00 97.50 106 LEU A N 1
ATOM 832 C CA . LEU A 1 106 ? -2.873 -4.750 -9.688 1.00 97.50 106 LEU A CA 1
ATOM 833 C C . LEU A 1 106 ? -3.636 -4.620 -11.009 1.00 97.50 106 LEU A C 1
ATOM 835 O O . LEU A 1 106 ? -3.066 -4.812 -12.081 1.00 97.50 106 LEU A O 1
ATOM 839 N N . SER A 1 107 ? -4.923 -4.279 -10.928 1.00 97.81 107 SER A N 1
ATOM 840 C CA . SER A 1 107 ? -5.770 -4.008 -12.092 1.00 97.81 107 SER A CA 1
ATOM 841 C C . SER A 1 107 ? -6.237 -2.563 -12.056 1.00 97.81 107 SER A C 1
ATOM 843 O O . SER A 1 107 ? -6.885 -2.136 -11.102 1.00 97.81 107 SER A O 1
ATOM 845 N N . ILE A 1 108 ? -5.931 -1.817 -13.112 1.00 98.00 108 ILE A N 1
ATOM 846 C CA . ILE A 1 108 ? -6.254 -0.397 -13.231 1.00 98.00 108 ILE A CA 1
ATOM 847 C C . ILE A 1 108 ? -7.176 -0.237 -14.431 1.00 98.00 108 ILE A C 1
ATOM 849 O O . ILE A 1 108 ? -6.807 -0.559 -15.555 1.00 98.00 108 ILE A O 1
ATOM 853 N N . GLY A 1 109 ? -8.402 0.230 -14.184 1.00 97.94 109 GLY A N 1
ATOM 854 C CA . GLY A 1 109 ? -9.426 0.330 -15.230 1.00 97.94 109 GLY A CA 1
ATOM 855 C C . GLY A 1 109 ? -9.217 1.485 -16.213 1.00 97.94 109 GLY A C 1
ATOM 856 O O . GLY A 1 109 ? -9.843 1.506 -17.269 1.00 97.94 109 GLY A O 1
ATOM 857 N N . ARG A 1 110 ? -8.376 2.462 -15.854 1.00 98.12 110 ARG A N 1
ATOM 858 C CA . ARG A 1 110 ? -8.047 3.633 -16.675 1.00 98.12 110 ARG A CA 1
ATOM 859 C C . ARG A 1 110 ? -6.538 3.870 -16.662 1.00 98.12 110 ARG A C 1
ATOM 861 O O . ARG A 1 110 ? -5.792 3.052 -17.182 1.00 98.12 110 ARG A O 1
ATOM 868 N N . ASP A 1 111 ? -6.097 4.952 -16.033 1.00 98.00 111 ASP A N 1
ATOM 869 C CA . ASP A 1 111 ? -4.741 5.463 -16.170 1.00 98.00 111 ASP A CA 1
ATOM 870 C C . ASP A 1 111 ? -3.903 5.164 -14.922 1.00 98.00 111 ASP A C 1
ATOM 872 O O . ASP A 1 111 ? -4.381 5.287 -13.791 1.00 98.00 111 ASP A O 1
ATOM 876 N N . GLN A 1 112 ? -2.635 4.807 -15.132 1.00 97.94 112 GLN A N 1
ATOM 877 C CA . GLN A 1 112 ? -1.617 4.741 -14.088 1.00 97.94 112 GLN A CA 1
ATOM 878 C C . GLN A 1 112 ? -0.534 5.772 -14.389 1.00 97.94 112 GLN A C 1
ATOM 880 O O . GLN A 1 112 ? 0.111 5.710 -15.434 1.00 97.94 112 GLN A O 1
ATOM 885 N N . THR A 1 113 ? -0.286 6.668 -13.438 1.00 98.06 113 THR A N 1
ATOM 886 C CA . THR A 1 113 ? 0.817 7.630 -13.508 1.00 98.06 113 THR A CA 1
ATOM 887 C C . THR A 1 113 ? 1.771 7.369 -12.355 1.00 98.06 113 THR A C 1
ATOM 889 O O . THR A 1 113 ? 1.351 7.317 -11.201 1.00 98.06 113 THR A O 1
ATOM 892 N N . LEU A 1 114 ? 3.056 7.222 -12.667 1.00 97.19 114 LEU A N 1
ATOM 893 C CA . LEU A 1 114 ? 4.117 7.036 -11.686 1.00 97.19 114 LEU A CA 1
ATOM 894 C C . LEU A 1 114 ? 5.169 8.125 -11.886 1.00 97.19 114 LEU A C 1
ATOM 896 O O . LEU A 1 114 ? 5.811 8.183 -12.931 1.00 97.19 114 LEU A O 1
ATOM 900 N N . ILE A 1 115 ? 5.320 8.990 -10.887 1.00 97.56 115 ILE A N 1
ATOM 901 C CA . ILE A 1 115 ? 6.335 10.045 -10.862 1.00 97.56 115 ILE A CA 1
ATOM 902 C C . ILE A 1 115 ? 7.330 9.678 -9.771 1.00 97.56 115 ILE A C 1
ATOM 904 O O . ILE A 1 115 ? 6.947 9.485 -8.619 1.00 97.56 115 ILE A O 1
ATOM 908 N N . ILE A 1 116 ? 8.599 9.553 -10.146 1.00 97.62 116 ILE A N 1
ATOM 909 C CA . ILE A 1 116 ? 9.690 9.199 -9.241 1.00 97.62 116 ILE A CA 1
ATOM 910 C C . ILE A 1 116 ? 10.775 10.250 -9.428 1.00 97.62 116 ILE A C 1
ATOM 912 O O . ILE A 1 116 ? 11.369 10.343 -10.497 1.00 97.62 116 ILE A O 1
ATOM 916 N N . GLU A 1 117 ? 11.010 11.053 -8.392 1.00 97.56 117 GLU A N 1
ATOM 917 C CA . GLU A 1 117 ? 12.043 12.100 -8.408 1.00 97.56 117 GLU A CA 1
ATOM 918 C C . GLU A 1 117 ? 13.455 11.514 -8.281 1.00 97.56 117 GLU A C 1
ATOM 920 O O . GLU A 1 117 ? 14.426 12.079 -8.779 1.00 97.56 117 GLU A O 1
ATOM 925 N N . GLY A 1 118 ? 13.563 10.377 -7.591 1.00 96.81 118 GLY A N 1
ATOM 926 C CA . GLY A 1 118 ? 14.804 9.636 -7.416 1.00 96.81 118 GLY A CA 1
ATOM 927 C C . GLY A 1 118 ? 14.992 8.544 -8.467 1.00 96.81 118 GLY A C 1
ATOM 928 O O . GLY A 1 118 ? 14.720 8.704 -9.651 1.00 96.81 118 GLY A O 1
ATOM 929 N N . THR A 1 119 ? 15.477 7.389 -8.019 1.00 97.62 119 THR A N 1
ATOM 930 C CA . THR A 1 119 ? 15.727 6.233 -8.886 1.00 97.62 119 THR A CA 1
ATOM 931 C C . THR A 1 119 ? 14.589 5.225 -8.802 1.00 97.62 119 THR A C 1
ATOM 933 O O . THR A 1 119 ? 14.162 4.853 -7.710 1.00 97.62 119 THR A O 1
ATOM 936 N N . GLN A 1 120 ? 14.159 4.720 -9.958 1.00 97.69 120 GLN A N 1
ATOM 937 C CA . GLN A 1 120 ? 13.339 3.518 -10.052 1.00 97.69 120 GLN A CA 1
ATOM 938 C C . GLN A 1 120 ? 14.209 2.324 -10.451 1.00 97.69 120 GLN A C 1
ATOM 940 O O . GLN A 1 120 ? 14.887 2.367 -11.475 1.00 97.69 120 GLN A O 1
ATOM 945 N N . THR A 1 121 ? 14.135 1.236 -9.686 1.00 97.44 121 THR A N 1
ATOM 946 C CA . THR A 1 121 ? 14.768 -0.043 -10.032 1.00 97.44 121 THR A CA 1
ATOM 947 C C . THR A 1 121 ? 13.691 -1.106 -10.197 1.00 97.44 121 THR A C 1
ATOM 949 O O . THR A 1 121 ? 12.895 -1.319 -9.286 1.00 97.44 121 THR A O 1
ATOM 952 N N . LEU A 1 122 ? 13.680 -1.792 -11.342 1.00 96.38 122 LEU A N 1
ATOM 953 C CA . LEU A 1 122 ? 12.788 -2.919 -11.607 1.00 96.38 122 LEU A CA 1
ATOM 954 C C . LEU A 1 122 ? 13.609 -4.171 -11.914 1.00 96.38 122 LEU A C 1
ATOM 956 O O . LEU A 1 122 ? 14.221 -4.284 -12.975 1.00 96.38 122 LEU A O 1
ATOM 960 N N . GLU A 1 123 ? 13.583 -5.132 -10.998 1.00 96.44 123 GLU A N 1
ATOM 961 C CA . GLU A 1 123 ? 14.294 -6.397 -11.141 1.00 96.44 123 GLU A CA 1
ATOM 962 C C . GLU A 1 123 ? 13.299 -7.557 -11.178 1.00 96.44 123 GLU A C 1
ATOM 964 O O . GLU A 1 123 ? 12.600 -7.824 -10.205 1.00 96.44 123 GLU A O 1
ATOM 969 N N . ALA A 1 124 ? 13.249 -8.271 -12.303 1.00 96.81 124 ALA A N 1
ATOM 970 C CA . ALA A 1 124 ? 12.483 -9.507 -12.416 1.00 96.81 124 ALA A CA 1
ATOM 971 C C . ALA A 1 124 ? 13.446 -10.673 -12.622 1.00 96.81 124 ALA A C 1
ATOM 973 O O . ALA A 1 124 ? 14.297 -10.636 -13.509 1.00 96.81 124 ALA A O 1
ATOM 974 N N . ARG A 1 125 ? 13.308 -11.718 -11.804 1.00 97.25 125 ARG A N 1
ATOM 975 C CA . ARG A 1 125 ? 14.221 -12.874 -11.814 1.00 97.25 125 ARG A CA 1
ATOM 976 C C . ARG A 1 125 ? 14.006 -13.810 -13.000 1.00 97.25 125 ARG A C 1
ATOM 978 O O . ARG A 1 125 ? 14.919 -14.538 -13.368 1.00 97.25 125 ARG A O 1
ATOM 985 N N . THR A 1 126 ? 12.804 -13.812 -13.568 1.00 97.31 126 THR A N 1
ATOM 986 C CA . THR A 1 126 ? 12.405 -14.741 -14.629 1.00 97.31 126 THR A CA 1
ATOM 987 C C . THR A 1 126 ? 12.153 -14.012 -15.943 1.00 97.31 126 THR A C 1
ATOM 989 O O . THR A 1 126 ? 12.848 -14.266 -16.922 1.00 97.31 126 THR A O 1
ATOM 992 N N . ALA A 1 127 ? 11.180 -13.101 -15.985 1.00 96.75 127 ALA A N 1
ATOM 993 C CA . ALA A 1 127 ? 10.842 -12.352 -17.189 1.00 96.75 127 ALA A CA 1
ATOM 994 C C . ALA A 1 127 ? 10.140 -11.027 -16.871 1.00 96.75 127 ALA A C 1
ATOM 996 O O . ALA A 1 127 ? 9.429 -10.910 -15.876 1.00 96.75 127 ALA A O 1
ATOM 997 N N . GLN A 1 128 ? 10.282 -10.066 -17.784 1.00 97.00 128 GLN A N 1
ATOM 998 C CA . GLN A 1 128 ? 9.439 -8.874 -17.877 1.00 97.00 128 GLN A CA 1
ATOM 999 C C . GLN A 1 128 ? 8.727 -8.913 -19.229 1.00 97.00 128 GLN A C 1
ATOM 1001 O O . GLN A 1 128 ? 9.347 -9.223 -20.247 1.00 97.00 128 GLN A O 1
ATOM 1006 N N . ARG A 1 129 ? 7.420 -8.642 -19.246 1.00 96.69 129 ARG A N 1
ATOM 1007 C CA . ARG A 1 129 ? 6.617 -8.592 -20.472 1.00 96.69 129 ARG A CA 1
ATOM 1008 C C . ARG A 1 129 ? 5.877 -7.272 -20.515 1.00 96.69 129 ARG A C 1
ATOM 1010 O O . ARG A 1 129 ? 5.194 -6.927 -19.558 1.00 96.69 129 ARG A O 1
ATOM 1017 N N . LEU A 1 130 ? 5.991 -6.582 -21.641 1.00 95.88 130 LEU A N 1
ATOM 1018 C CA . LEU A 1 130 ? 5.265 -5.355 -21.905 1.00 95.88 130 LEU A CA 1
ATOM 1019 C C . LEU A 1 130 ? 4.491 -5.518 -23.208 1.00 95.88 130 LEU A C 1
ATOM 1021 O O . LEU A 1 130 ? 5.084 -5.773 -24.254 1.00 95.88 130 LEU A O 1
ATOM 1025 N N . LEU A 1 131 ? 3.169 -5.406 -23.124 1.00 97.00 131 LEU A N 1
ATOM 1026 C CA . LEU A 1 131 ? 2.270 -5.511 -24.264 1.00 97.00 131 LEU A CA 1
ATOM 1027 C C . LEU A 1 131 ? 1.469 -4.221 -24.367 1.00 97.00 131 LEU A C 1
ATOM 1029 O O . LEU A 1 131 ? 0.668 -3.906 -23.494 1.00 97.00 131 LEU A O 1
ATOM 1033 N N . THR A 1 132 ? 1.703 -3.474 -25.436 1.00 96.75 132 THR A N 1
ATOM 1034 C CA . THR A 1 132 ? 1.016 -2.216 -25.716 1.00 96.75 132 THR A CA 1
ATOM 1035 C C . THR A 1 132 ? 1.018 -1.973 -27.226 1.00 96.75 132 THR A C 1
ATOM 1037 O O . THR A 1 132 ? 1.992 -2.345 -27.886 1.00 96.75 132 THR A O 1
ATOM 1040 N N . PRO A 1 133 ? -0.027 -1.346 -27.795 1.00 97.94 133 PRO A N 1
ATOM 1041 C CA . PRO A 1 133 ? -0.002 -0.894 -29.185 1.00 97.94 133 PRO A CA 1
ATOM 1042 C C . PRO A 1 133 ? 1.109 0.126 -29.475 1.00 97.94 133 PRO A C 1
ATOM 1044 O O . PRO A 1 133 ? 1.601 0.190 -30.597 1.00 97.94 133 PRO A O 1
ATOM 1047 N N . SER A 1 134 ? 1.500 0.928 -28.479 1.00 97.56 134 SER A N 1
ATOM 1048 C CA . SER A 1 134 ? 2.547 1.946 -28.606 1.00 97.56 134 SER A CA 1
ATOM 1049 C C . SER A 1 134 ? 3.405 2.001 -27.347 1.00 97.56 134 SER A C 1
ATOM 1051 O O . SER A 1 134 ? 2.879 2.044 -26.232 1.00 97.56 134 SER A O 1
ATOM 1053 N N . TYR A 1 135 ? 4.727 1.995 -27.526 1.00 96.50 135 TYR A N 1
ATOM 1054 C CA . TYR A 1 135 ? 5.699 2.097 -26.443 1.00 96.50 135 TYR A CA 1
ATOM 1055 C C . TYR A 1 135 ? 6.735 3.173 -26.756 1.00 96.50 135 TYR A C 1
ATOM 1057 O O . TYR A 1 135 ? 7.399 3.120 -27.790 1.00 96.50 135 TYR A O 1
ATOM 1065 N N . MET A 1 136 ? 6.885 4.130 -25.842 1.00 95.56 136 MET A N 1
ATOM 1066 C CA . MET A 1 136 ? 7.886 5.187 -25.922 1.00 95.56 136 MET A CA 1
ATOM 1067 C C . MET A 1 136 ? 8.888 5.010 -24.784 1.00 95.56 136 MET A C 1
ATOM 1069 O O . MET A 1 136 ? 8.511 4.999 -23.614 1.00 95.56 136 MET A O 1
ATOM 1073 N N . LEU A 1 137 ? 10.167 4.902 -25.140 1.00 95.38 137 LEU A N 1
ATOM 1074 C CA . LEU A 1 137 ? 11.283 4.936 -24.204 1.00 95.38 137 LEU A CA 1
ATOM 1075 C C . LEU A 1 137 ? 12.117 6.178 -24.509 1.00 95.38 137 LEU A C 1
ATOM 1077 O O . LEU A 1 137 ? 12.633 6.314 -25.616 1.00 95.38 137 LEU A O 1
ATOM 1081 N N . GLN A 1 138 ? 12.251 7.068 -23.529 1.00 94.31 138 GLN A N 1
ATOM 1082 C CA . GLN A 1 138 ? 12.984 8.319 -23.676 1.00 94.31 138 GLN A CA 1
ATOM 1083 C C . GLN A 1 138 ? 13.929 8.514 -22.491 1.00 94.31 138 GLN A C 1
ATOM 1085 O O . GLN A 1 138 ? 13.514 8.458 -21.337 1.00 94.31 138 GLN A O 1
ATOM 1090 N N . GLY A 1 139 ? 15.199 8.767 -22.797 1.00 94.38 139 GLY A N 1
ATOM 1091 C CA . GLY A 1 139 ? 16.190 9.292 -21.865 1.00 94.38 139 GLY A CA 1
ATOM 1092 C C . GLY A 1 139 ? 16.572 10.696 -22.314 1.00 94.38 139 GLY 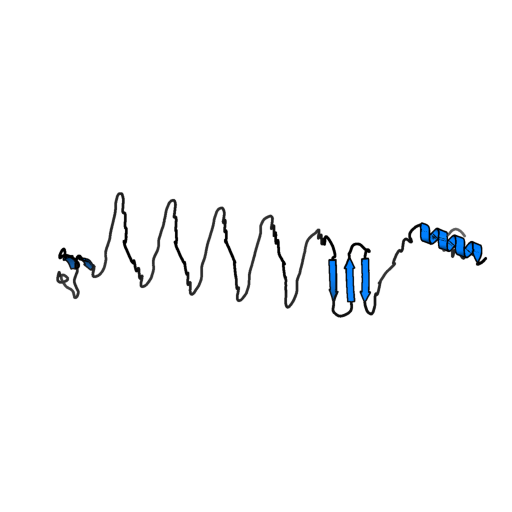A C 1
ATOM 1093 O O . GLY A 1 139 ? 16.683 10.948 -23.511 1.00 94.38 139 GLY A O 1
ATOM 1094 N N . THR A 1 140 ? 16.735 11.620 -21.372 1.00 94.94 140 THR A N 1
ATOM 1095 C CA . THR A 1 140 ? 17.130 13.006 -21.672 1.00 94.94 140 THR A CA 1
ATOM 1096 C C . THR A 1 140 ? 18.610 13.127 -22.008 1.00 94.94 140 THR A C 1
ATOM 1098 O O . THR A 1 140 ? 18.987 13.964 -22.818 1.00 94.94 140 THR A O 1
ATOM 1101 N N . GLU A 1 141 ? 19.438 12.279 -21.401 1.00 97.00 141 GLU A N 1
ATOM 1102 C CA . GLU A 1 141 ? 20.882 12.246 -21.640 1.00 97.00 141 GLU A CA 1
ATOM 1103 C C . GLU A 1 141 ? 21.287 11.008 -22.431 1.00 97.00 141 GLU A C 1
ATOM 1105 O O . GLU A 1 141 ? 22.035 11.095 -23.404 1.00 97.00 141 GLU A O 1
ATOM 1110 N N . ARG A 1 142 ? 20.813 9.836 -21.993 1.00 97.06 142 ARG A N 1
ATOM 1111 C CA . ARG A 1 142 ? 21.226 8.559 -22.563 1.00 97.06 142 ARG A CA 1
ATOM 1112 C C . ARG A 1 142 ? 20.205 7.454 -22.313 1.00 97.06 142 ARG A C 1
ATOM 1114 O O . ARG A 1 142 ? 19.605 7.386 -21.243 1.00 97.06 142 ARG A O 1
ATOM 1121 N N . ILE A 1 143 ? 20.072 6.537 -23.268 1.00 97.81 143 ILE A N 1
ATOM 1122 C CA . ILE A 1 143 ? 19.383 5.250 -23.116 1.00 97.81 143 ILE A CA 1
ATOM 1123 C C . ILE A 1 143 ? 20.409 4.128 -23.293 1.00 97.81 143 ILE A C 1
ATOM 1125 O O . ILE A 1 143 ? 21.164 4.110 -24.263 1.00 97.81 143 ILE A O 1
ATOM 1129 N N . HIS A 1 144 ? 20.423 3.172 -22.362 1.00 95.94 144 HIS A N 1
ATOM 1130 C CA . HIS A 1 144 ? 21.247 1.966 -22.427 1.00 95.94 144 HIS A CA 1
ATOM 1131 C C . HIS A 1 144 ? 20.376 0.718 -22.552 1.00 95.94 144 HIS A C 1
ATOM 1133 O O . HIS A 1 144 ? 19.581 0.429 -21.663 1.00 95.94 144 HIS A O 1
ATOM 1139 N N . ILE A 1 145 ? 20.612 -0.081 -23.589 1.00 96.44 145 ILE A N 1
ATOM 1140 C CA . ILE A 1 145 ? 20.048 -1.428 -23.718 1.00 96.44 145 ILE A CA 1
ATOM 1141 C C . ILE A 1 145 ? 21.224 -2.395 -23.758 1.00 96.44 145 ILE A C 1
ATOM 1143 O O . ILE A 1 145 ? 22.061 -2.315 -24.653 1.00 96.44 145 ILE A O 1
ATOM 1147 N N . ARG A 1 146 ? 21.347 -3.273 -22.762 1.00 94.69 146 ARG A N 1
ATOM 1148 C CA . ARG A 1 146 ? 22.536 -4.118 -22.584 1.00 94.69 146 ARG A CA 1
ATOM 1149 C C . ARG A 1 146 ? 22.145 -5.575 -22.418 1.00 94.69 146 ARG A C 1
ATOM 1151 O O . ARG A 1 146 ? 21.183 -5.889 -21.727 1.00 94.69 146 ARG A O 1
ATOM 1158 N N . GLY A 1 147 ? 22.936 -6.451 -23.022 1.00 92.88 147 GLY A N 1
ATOM 1159 C CA . GLY A 1 147 ? 22.920 -7.886 -22.781 1.00 92.88 147 GLY A CA 1
ATOM 1160 C C . GLY A 1 147 ? 24.332 -8.401 -22.484 1.00 92.88 147 GLY A C 1
ATOM 1161 O O . GLY A 1 147 ? 25.289 -7.627 -22.506 1.00 92.88 147 GLY A O 1
ATOM 1162 N N . PRO A 1 148 ? 24.498 -9.711 -22.243 1.00 93.06 148 PRO A N 1
ATOM 1163 C CA . PRO A 1 148 ? 25.794 -10.285 -21.871 1.00 93.06 148 PRO A CA 1
ATOM 1164 C C . PRO A 1 148 ? 26.917 -10.075 -22.901 1.00 93.06 148 PRO A C 1
ATOM 1166 O O . PRO A 1 148 ? 28.084 -10.047 -22.532 1.00 93.06 148 PRO A O 1
ATOM 1169 N N . ALA A 1 149 ? 26.575 -9.943 -24.187 1.00 93.12 149 ALA A N 1
ATOM 1170 C CA . ALA A 1 149 ? 27.533 -9.914 -25.298 1.00 93.12 149 ALA A CA 1
ATOM 1171 C C . ALA A 1 149 ? 27.463 -8.638 -26.159 1.00 93.12 149 ALA A C 1
ATOM 1173 O O . ALA A 1 149 ? 28.025 -8.603 -27.257 1.00 93.12 149 ALA A O 1
ATOM 1174 N N . GLY A 1 150 ? 26.758 -7.603 -25.694 1.00 95.25 150 GLY A N 1
ATOM 1175 C CA . GLY A 1 150 ? 26.644 -6.351 -26.432 1.00 95.25 150 GLY A CA 1
ATOM 1176 C C . GLY A 1 150 ? 25.763 -5.305 -25.762 1.00 95.25 150 GLY A C 1
ATOM 1177 O O . GLY A 1 150 ? 25.050 -5.579 -24.792 1.00 95.25 150 GLY A O 1
ATOM 1178 N N . LYS A 1 151 ? 25.816 -4.090 -26.299 1.00 96.69 151 LYS A N 1
ATOM 1179 C CA . LYS A 1 151 ? 25.030 -2.943 -25.855 1.00 96.69 151 LYS A CA 1
ATOM 1180 C C . LYS A 1 151 ? 24.621 -2.060 -27.034 1.00 96.69 151 LYS A C 1
ATOM 1182 O O . LYS A 1 151 ? 25.335 -1.951 -28.029 1.00 96.69 151 LYS A O 1
ATOM 1187 N N . ILE A 1 152 ? 23.487 -1.400 -26.859 1.00 97.31 152 ILE A N 1
ATOM 1188 C CA . ILE A 1 152 ? 22.988 -0.307 -27.686 1.00 97.31 152 ILE A CA 1
ATOM 1189 C C . ILE A 1 152 ? 22.942 0.930 -26.792 1.00 97.31 152 ILE A C 1
ATOM 1191 O O . ILE A 1 152 ? 22.445 0.865 -25.661 1.00 97.31 152 ILE A O 1
ATOM 1195 N N . ILE A 1 153 ? 23.486 2.037 -27.285 1.00 97.19 153 ILE A N 1
ATOM 1196 C CA . ILE A 1 153 ? 23.494 3.328 -26.599 1.00 97.19 153 ILE A CA 1
ATOM 1197 C C . ILE A 1 153 ? 22.844 4.357 -27.520 1.00 97.19 153 ILE A C 1
ATOM 1199 O O . ILE A 1 153 ? 23.203 4.427 -28.692 1.00 97.19 153 ILE A O 1
ATOM 1203 N N . LEU A 1 154 ? 21.894 5.128 -26.992 1.00 97.69 154 LEU A N 1
ATOM 1204 C CA . LEU A 1 154 ? 21.360 6.324 -27.641 1.00 97.69 154 LEU A CA 1
ATOM 1205 C C . LEU A 1 154 ? 21.720 7.511 -26.755 1.00 97.69 154 LEU A C 1
ATOM 1207 O O . LEU A 1 154 ? 21.325 7.511 -25.590 1.00 97.69 154 LEU A O 1
ATOM 1211 N N . ASP A 1 155 ? 22.464 8.479 -27.270 1.00 97.06 155 ASP A N 1
ATOM 1212 C CA . ASP A 1 155 ? 22.837 9.709 -26.566 1.00 97.06 155 ASP A CA 1
ATOM 1213 C C . ASP A 1 155 ? 23.033 10.881 -27.542 1.00 97.06 155 ASP A C 1
ATOM 1215 O O . ASP A 1 155 ? 22.607 10.817 -28.696 1.00 97.06 155 ASP A O 1
ATOM 1219 N N . ALA A 1 156 ? 23.624 11.980 -27.062 1.00 96.19 156 ALA A N 1
ATOM 1220 C CA . ALA A 1 156 ? 23.841 13.197 -27.841 1.00 96.19 156 ALA A CA 1
ATOM 1221 C C . ALA A 1 156 ? 24.730 12.994 -29.084 1.00 96.19 156 ALA A C 1
ATOM 1223 O O . ALA A 1 156 ? 24.583 13.749 -30.045 1.00 96.19 156 ALA A O 1
ATOM 1224 N N . ASP A 1 157 ? 25.605 11.982 -29.087 1.00 94.88 157 ASP A N 1
ATOM 1225 C CA . ASP A 1 157 ? 26.488 11.676 -30.219 1.00 94.88 157 ASP A CA 1
ATOM 1226 C C . ASP A 1 157 ? 25.795 10.789 -31.272 1.00 94.88 157 ASP A C 1
ATOM 1228 O O . ASP A 1 157 ? 26.291 10.626 -32.389 1.00 94.88 157 ASP A O 1
ATOM 1232 N N . GLY A 1 158 ? 24.626 10.226 -30.944 1.00 93.69 158 GLY A N 1
ATOM 1233 C CA . GLY A 1 158 ? 23.796 9.432 -31.845 1.00 93.69 158 GLY A CA 1
ATOM 1234 C C . GLY A 1 158 ? 23.500 8.029 -31.315 1.00 93.69 158 GLY A C 1
ATOM 1235 O O . GLY A 1 158 ? 23.184 7.835 -30.142 1.00 93.69 158 GLY A O 1
ATOM 1236 N N . ILE A 1 159 ? 23.538 7.034 -32.211 1.00 96.31 159 ILE A N 1
ATOM 1237 C CA . ILE A 1 159 ? 23.237 5.628 -31.901 1.00 96.31 159 ILE A CA 1
ATOM 1238 C C . ILE A 1 159 ? 24.512 4.797 -32.042 1.00 96.31 159 ILE A C 1
ATOM 1240 O O . ILE A 1 159 ? 25.054 4.670 -33.138 1.00 96.31 159 ILE A O 1
ATOM 1244 N N . THR A 1 160 ? 24.948 4.169 -30.951 1.00 96.19 160 THR A N 1
ATOM 1245 C CA . THR A 1 160 ? 26.118 3.280 -30.926 1.00 96.19 160 THR A CA 1
ATOM 1246 C C . THR A 1 160 ? 25.693 1.825 -30.736 1.00 96.19 160 THR A C 1
ATOM 1248 O O . THR A 1 160 ? 24.960 1.497 -29.798 1.00 96.19 160 THR A O 1
ATOM 1251 N N . LEU A 1 161 ? 26.189 0.939 -31.606 1.00 96.31 161 LEU A N 1
ATOM 1252 C CA . LEU A 1 161 ? 26.004 -0.512 -31.540 1.00 96.31 161 LEU A CA 1
ATOM 1253 C C . LEU A 1 161 ? 27.357 -1.186 -31.273 1.00 96.31 161 LEU A C 1
ATOM 1255 O O . LEU A 1 161 ? 28.223 -1.202 -32.143 1.00 96.31 161 LEU A O 1
ATOM 1259 N N . GLU A 1 162 ? 27.534 -1.772 -30.089 1.00 94.81 162 GLU A N 1
ATOM 1260 C CA . GLU A 1 162 ? 28.759 -2.490 -29.711 1.00 94.81 162 GLU A CA 1
ATOM 1261 C C . GLU A 1 162 ? 28.428 -3.942 -29.353 1.00 94.81 162 GLU A C 1
ATOM 1263 O O . GLU A 1 162 ? 27.710 -4.204 -28.387 1.00 94.81 162 GLU A O 1
ATOM 1268 N N . ALA A 1 163 ? 28.957 -4.903 -30.111 1.00 95.69 163 ALA A N 1
ATOM 1269 C CA . ALA A 1 163 ? 28.798 -6.331 -29.840 1.00 95.69 163 ALA A CA 1
ATOM 1270 C C . ALA A 1 163 ? 29.902 -7.151 -30.523 1.00 95.69 163 ALA A C 1
ATOM 1272 O O . ALA A 1 163 ? 30.468 -6.718 -31.523 1.00 95.69 163 ALA A O 1
ATOM 1273 N N . LEU A 1 164 ? 30.149 -8.377 -30.041 1.00 93.69 164 LEU A N 1
ATOM 1274 C CA . LEU A 1 164 ? 31.066 -9.322 -30.707 1.00 93.69 164 LEU A CA 1
ATOM 1275 C C . LEU A 1 164 ? 30.624 -9.662 -32.137 1.00 93.69 164 LEU A C 1
ATOM 1277 O O . LEU A 1 164 ? 31.446 -9.930 -33.004 1.00 93.69 164 LEU A O 1
ATOM 1281 N N . ASN A 1 165 ? 29.312 -9.707 -32.367 1.00 93.06 165 ASN A N 1
ATOM 1282 C CA . ASN A 1 165 ? 28.716 -9.958 -33.670 1.00 93.06 165 ASN A CA 1
ATOM 1283 C C . ASN A 1 165 ? 27.473 -9.080 -33.818 1.00 93.06 165 ASN A C 1
ATOM 1285 O O . ASN A 1 165 ? 26.551 -9.191 -33.010 1.00 93.06 165 ASN A O 1
ATOM 1289 N N . ILE A 1 166 ? 27.410 -8.287 -34.885 1.00 93.88 166 ILE A N 1
ATOM 1290 C CA . ILE A 1 166 ? 26.189 -7.600 -35.316 1.00 93.88 166 ILE A CA 1
ATOM 1291 C C . ILE A 1 166 ? 25.721 -8.302 -36.588 1.00 93.88 166 ILE A C 1
ATOM 1293 O O . ILE A 1 166 ? 26.442 -8.343 -37.581 1.00 93.88 166 ILE A O 1
ATOM 1297 N N . ARG A 1 167 ? 24.540 -8.922 -36.548 1.00 91.56 167 ARG A N 1
ATOM 1298 C CA . ARG A 1 167 ? 24.000 -9.698 -37.671 1.00 91.56 167 ARG A CA 1
ATOM 1299 C C . ARG A 1 167 ? 22.672 -9.115 -38.117 1.00 91.56 167 ARG A C 1
ATOM 1301 O O . ARG A 1 167 ? 21.703 -9.157 -37.366 1.00 91.56 167 ARG A O 1
ATOM 1308 N N . PHE A 1 168 ? 22.624 -8.663 -39.360 1.00 93.06 168 PHE A N 1
ATOM 1309 C CA . PHE A 1 168 ? 21.390 -8.273 -40.028 1.00 93.06 168 PHE A CA 1
ATOM 1310 C C . PHE A 1 168 ? 20.902 -9.436 -40.893 1.00 93.06 168 PHE A C 1
ATOM 1312 O O . PHE A 1 168 ? 21.689 -10.069 -41.595 1.00 93.06 168 PHE A O 1
ATOM 1319 N N . LYS A 1 169 ? 19.609 -9.755 -40.810 1.00 90.69 169 LYS A N 1
ATOM 1320 C CA . LYS A 1 169 ? 18.949 -10.721 -41.696 1.00 90.69 169 LYS A CA 1
ATOM 1321 C C . LYS A 1 169 ? 17.932 -9.959 -42.541 1.00 90.69 169 LYS A C 1
ATOM 1323 O O . LYS A 1 169 ? 17.034 -9.346 -41.974 1.00 90.69 169 LYS A O 1
ATOM 1328 N N . GLY A 1 170 ? 18.075 -10.021 -43.863 1.00 92.69 170 GLY A N 1
ATOM 1329 C CA . GLY A 1 170 ? 17.254 -9.272 -44.820 1.00 92.69 170 GLY A CA 1
ATOM 1330 C C . GLY A 1 170 ? 17.996 -8.091 -45.448 1.00 92.69 170 GLY A C 1
ATOM 1331 O O . GLY A 1 170 ? 19.172 -7.863 -45.164 1.00 92.69 170 GLY A O 1
ATOM 1332 N N . ASN A 1 171 ? 17.305 -7.356 -46.319 1.00 90.25 171 ASN A N 1
ATOM 1333 C CA . ASN A 1 171 ? 17.882 -6.213 -47.021 1.00 90.25 171 ASN A CA 1
ATOM 1334 C C . ASN A 1 171 ? 18.100 -5.050 -46.047 1.00 90.25 171 ASN A C 1
ATOM 1336 O O . ASN A 1 171 ? 17.170 -4.615 -45.369 1.00 90.25 171 ASN A O 1
ATOM 1340 N N . VAL A 1 172 ? 19.322 -4.528 -46.007 1.00 91.94 172 VAL A N 1
ATOM 1341 C CA . VAL A 1 172 ? 19.670 -3.317 -45.258 1.00 91.94 172 VAL A CA 1
ATOM 1342 C C . VAL A 1 172 ? 19.801 -2.184 -46.263 1.00 91.94 172 VAL A C 1
ATOM 1344 O O . VAL A 1 172 ? 20.625 -2.260 -47.168 1.00 91.94 172 VAL A O 1
ATOM 1347 N N . THR A 1 173 ? 18.990 -1.138 -46.114 1.00 87.88 173 THR A N 1
ATOM 1348 C CA . THR A 1 173 ? 19.097 0.060 -46.954 1.00 87.88 173 THR A CA 1
ATOM 1349 C C . THR A 1 173 ? 19.826 1.141 -46.171 1.00 87.88 173 THR A C 1
ATOM 1351 O O . THR A 1 173 ? 19.347 1.580 -45.128 1.00 87.88 173 THR A O 1
ATOM 1354 N N . TYR A 1 174 ? 20.983 1.569 -46.664 1.00 85.94 174 TYR A N 1
ATOM 1355 C CA . TYR A 1 174 ? 21.781 2.634 -46.065 1.00 85.94 174 TYR A CA 1
ATOM 1356 C C . TYR A 1 174 ? 21.687 3.888 -46.931 1.00 85.94 174 TYR A C 1
ATOM 1358 O O . TYR A 1 174 ? 21.931 3.827 -48.132 1.00 85.94 174 TYR A O 1
ATOM 1366 N N . HIS A 1 175 ? 21.303 5.010 -46.326 1.00 82.94 175 HIS A N 1
ATOM 1367 C CA . HIS A 1 175 ? 21.272 6.312 -46.988 1.00 82.94 175 HIS A CA 1
ATOM 1368 C C . HIS A 1 175 ? 22.467 7.121 -46.477 1.00 82.94 175 HIS A C 1
ATOM 1370 O O . HIS A 1 175 ? 22.389 7.660 -45.369 1.00 82.94 175 HIS A O 1
ATOM 1376 N N . PRO A 1 176 ? 23.592 7.171 -47.213 1.00 74.25 176 PRO A N 1
ATOM 1377 C CA . PRO A 1 176 ? 24.720 7.992 -46.808 1.00 74.25 176 PRO A CA 1
ATOM 1378 C C . PRO A 1 176 ? 24.307 9.470 -46.772 1.00 74.25 176 PRO A C 1
ATOM 1380 O O . PRO A 1 176 ? 23.491 9.903 -47.592 1.00 74.25 176 PRO A O 1
ATOM 1383 N N . PRO A 1 177 ? 24.867 10.269 -45.851 1.00 73.06 177 PRO A N 1
ATOM 1384 C CA . PRO A 1 177 ? 24.679 11.710 -45.891 1.00 73.06 177 PRO A CA 1
ATOM 1385 C C . PRO A 1 177 ? 25.196 12.253 -47.232 1.00 73.06 177 PRO A C 1
ATOM 1387 O O . PRO A 1 177 ? 26.264 11.857 -47.694 1.00 73.06 177 PRO A O 1
ATOM 1390 N N . VAL A 1 178 ? 24.443 13.173 -47.845 1.00 65.69 178 VAL A N 1
ATOM 1391 C CA . VAL A 1 178 ? 24.698 13.735 -49.192 1.00 65.69 178 VAL A CA 1
ATOM 1392 C C . VAL A 1 178 ? 26.149 14.209 -49.371 1.00 65.69 178 VAL A C 1
ATOM 1394 O O . VAL A 1 178 ? 26.731 14.073 -50.441 1.00 65.69 178 VAL A O 1
ATOM 1397 N N . GLN A 1 179 ? 26.775 14.697 -48.301 1.00 57.88 179 GLN A N 1
ATOM 1398 C CA . GLN A 1 179 ? 28.152 15.186 -48.316 1.00 57.88 179 GLN A CA 1
ATOM 1399 C C . GLN A 1 179 ? 29.203 14.074 -48.507 1.00 57.88 179 GLN A C 1
ATOM 1401 O O . GLN A 1 179 ? 30.199 14.294 -49.189 1.00 57.88 179 GLN A O 1
ATOM 1406 N N . ALA A 1 180 ? 28.948 12.858 -48.011 1.00 56.16 180 ALA A N 1
ATOM 1407 C CA . ALA A 1 180 ? 29.838 11.709 -48.204 1.00 56.16 180 ALA A CA 1
ATOM 1408 C C . ALA A 1 180 ? 29.786 11.160 -49.642 1.00 56.16 180 ALA A C 1
ATOM 1410 O O . ALA A 1 180 ? 30.772 10.617 -50.134 1.00 56.16 180 ALA A O 1
ATOM 1411 N N . GLN A 1 181 ? 28.656 11.329 -50.341 1.00 57.50 181 GLN A N 1
ATOM 1412 C CA . GLN A 1 181 ? 28.561 11.004 -51.768 1.00 57.50 181 GLN A CA 1
ATOM 1413 C C . GLN A 1 181 ? 29.396 11.973 -52.612 1.00 57.50 181 GLN A C 1
ATOM 1415 O O . GLN A 1 181 ? 30.069 11.532 -53.537 1.00 57.50 181 GLN A O 1
ATOM 1420 N N . VAL A 1 182 ? 29.413 13.267 -52.269 1.00 58.03 182 VAL A N 1
ATOM 1421 C CA . VAL A 1 182 ? 30.225 14.269 -52.981 1.00 58.03 182 VAL A CA 1
ATOM 1422 C C . VAL A 1 182 ? 31.718 14.021 -52.774 1.00 58.03 182 VAL A C 1
ATOM 1424 O O . VAL A 1 182 ? 32.455 14.036 -53.750 1.00 58.03 182 VAL A O 1
ATOM 1427 N N . GLU A 1 183 ? 32.169 13.710 -51.556 1.00 58.91 183 GLU A N 1
ATOM 1428 C CA . GLU A 1 183 ? 33.582 13.378 -51.303 1.00 58.91 183 GLU A CA 1
ATOM 1429 C C . GLU A 1 183 ? 34.019 12.085 -52.010 1.00 58.91 183 GLU A C 1
ATOM 1431 O O . GLU A 1 183 ? 35.115 12.034 -52.566 1.00 58.91 183 GLU A O 1
ATOM 1436 N N . ALA A 1 184 ? 33.157 11.061 -52.061 1.00 59.12 184 ALA A N 1
ATOM 1437 C CA . ALA A 1 184 ? 33.425 9.835 -52.814 1.00 59.12 184 ALA A CA 1
ATOM 1438 C C . ALA A 1 184 ? 33.496 10.086 -54.333 1.00 59.12 184 ALA A C 1
ATOM 1440 O O . ALA A 1 184 ? 34.365 9.537 -55.010 1.00 59.12 184 ALA A O 1
ATOM 1441 N N . ILE A 1 185 ? 32.625 10.952 -54.863 1.00 58.78 185 ILE A N 1
ATOM 1442 C CA . ILE A 1 185 ? 32.641 11.372 -56.270 1.00 58.78 185 ILE A CA 1
ATOM 1443 C C . ILE A 1 185 ? 33.886 12.224 -56.568 1.00 58.78 185 ILE A C 1
ATOM 1445 O O . ILE A 1 185 ? 34.568 11.983 -57.561 1.00 58.78 185 ILE A O 1
ATOM 1449 N N . GLU A 1 186 ? 34.240 13.181 -55.707 1.00 58.97 186 GLU A N 1
ATOM 1450 C CA . GLU A 1 186 ? 35.438 14.012 -55.865 1.00 58.97 186 GLU A CA 1
ATOM 1451 C C . GLU A 1 186 ? 36.736 13.201 -55.768 1.00 58.97 186 GLU A C 1
ATOM 1453 O O . GLU A 1 186 ? 37.687 13.494 -56.497 1.00 58.97 186 GLU A O 1
ATOM 1458 N N . ALA A 1 187 ? 36.786 12.182 -54.904 1.00 59.41 187 ALA A N 1
ATOM 1459 C CA . ALA A 1 187 ? 37.914 11.260 -54.792 1.00 59.41 187 ALA A CA 1
ATOM 1460 C C . ALA A 1 187 ? 38.046 10.368 -56.039 1.00 59.41 187 ALA A C 1
ATOM 1462 O O . ALA A 1 187 ? 39.140 10.261 -56.591 1.00 59.41 187 ALA A O 1
ATOM 1463 N N . ALA A 1 188 ? 36.937 9.817 -56.550 1.00 59.09 188 ALA A N 1
ATOM 1464 C CA . ALA A 1 188 ? 36.925 9.040 -57.793 1.00 59.09 188 ALA A CA 1
ATOM 1465 C C . ALA A 1 188 ? 37.355 9.878 -59.016 1.00 59.09 188 ALA A C 1
ATOM 1467 O O . ALA A 1 188 ? 38.117 9.407 -59.860 1.00 59.09 188 ALA A O 1
ATOM 1468 N N . ILE A 1 189 ? 36.947 11.154 -59.078 1.00 59.16 189 ILE A N 1
ATOM 1469 C CA . ILE A 1 189 ? 37.391 12.106 -60.113 1.00 59.16 189 ILE A CA 1
ATOM 1470 C C . ILE A 1 189 ? 38.896 12.405 -59.995 1.00 59.16 189 ILE A C 1
ATOM 1472 O O . ILE A 1 189 ? 39.569 12.552 -61.015 1.00 59.16 189 ILE A O 1
ATOM 1476 N N . ARG A 1 190 ? 39.446 12.487 -58.773 1.00 58.84 190 ARG A N 1
ATOM 1477 C CA . ARG A 1 190 ? 40.876 12.764 -58.534 1.00 58.84 190 ARG A CA 1
ATOM 1478 C C . ARG A 1 190 ? 41.789 11.570 -58.829 1.00 58.84 190 ARG A C 1
ATOM 1480 O O . ARG A 1 190 ? 42.916 11.784 -59.267 1.00 58.84 190 ARG A O 1
ATOM 1487 N N . GLU A 1 191 ? 41.319 10.345 -58.601 1.00 63.47 191 GLU A N 1
ATOM 1488 C CA . GLU A 1 191 ? 42.095 9.108 -58.790 1.00 63.47 191 GLU A CA 1
ATOM 1489 C C . GLU A 1 191 ? 41.878 8.436 -60.158 1.00 63.47 191 GLU A C 1
ATOM 1491 O O . GLU A 1 191 ? 42.570 7.473 -60.489 1.00 63.47 191 GLU A O 1
ATOM 1496 N N . GLY A 1 192 ? 40.963 8.955 -60.988 1.00 50.44 192 GLY A N 1
ATOM 1497 C CA . GLY A 1 192 ? 40.753 8.487 -62.363 1.00 50.44 192 GLY A CA 1
ATOM 1498 C C . GLY A 1 192 ? 40.214 7.057 -62.465 1.00 50.44 192 GLY A C 1
ATOM 1499 O O . GLY A 1 192 ? 40.341 6.422 -63.514 1.00 50.44 192 GLY A O 1
ATOM 1500 N N . THR A 1 193 ? 39.630 6.530 -61.389 1.00 54.16 193 THR A N 1
ATOM 1501 C CA . THR A 1 193 ? 39.008 5.207 -61.378 1.00 54.16 193 THR A CA 1
ATOM 1502 C C . THR A 1 193 ? 37.605 5.286 -61.995 1.00 54.16 193 THR A C 1
ATOM 1504 O O . THR A 1 193 ? 36.834 6.190 -61.669 1.00 54.16 193 THR A O 1
ATOM 1507 N N . PRO A 1 194 ? 37.247 4.383 -62.929 1.00 51.34 194 PRO A N 1
ATOM 1508 C CA . PRO A 1 194 ? 35.934 4.413 -63.560 1.00 51.34 194 PRO A CA 1
ATOM 1509 C C . PRO A 1 194 ? 34.840 4.116 -62.529 1.00 51.34 194 PRO A C 1
ATOM 1511 O O . PRO A 1 194 ? 34.905 3.122 -61.805 1.00 51.34 194 PRO A O 1
ATOM 1514 N N . LEU A 1 195 ? 33.822 4.979 -62.494 1.00 50.16 195 LEU A N 1
ATOM 1515 C CA . LEU A 1 195 ? 32.582 4.766 -61.752 1.00 50.16 195 LEU A CA 1
ATOM 1516 C C . LEU A 1 195 ? 31.854 3.570 -62.379 1.00 50.16 195 LEU A C 1
ATOM 1518 O O . LEU A 1 195 ? 31.219 3.705 -63.423 1.00 50.16 195 LEU A O 1
ATOM 1522 N N . ILE A 1 196 ? 31.986 2.381 -61.789 1.00 45.69 196 ILE A N 1
ATOM 1523 C CA . ILE A 1 196 ? 31.187 1.223 -62.196 1.00 45.69 196 ILE A CA 1
ATOM 1524 C C . ILE A 1 196 ? 29.810 1.373 -61.551 1.00 45.69 196 ILE A C 1
ATOM 1526 O O . ILE A 1 196 ? 29.608 1.056 -60.381 1.00 45.69 196 ILE A O 1
ATOM 1530 N N . GLU A 1 197 ? 28.868 1.890 -62.332 1.00 46.75 197 GLU A N 1
ATOM 1531 C CA . GLU A 1 197 ? 27.436 1.751 -62.094 1.00 46.75 197 GLU A CA 1
ATOM 1532 C C . GLU A 1 197 ? 27.038 0.355 -62.607 1.00 46.75 197 GLU A C 1
ATOM 1534 O O . GLU A 1 197 ? 26.881 0.145 -63.811 1.00 46.75 197 GLU A O 1
ATOM 1539 N N . GLU A 1 198 ? 26.931 -0.648 -61.729 1.00 42.38 198 GLU A N 1
ATOM 1540 C CA . GLU A 1 198 ? 26.271 -1.899 -62.121 1.00 42.38 198 GLU A CA 1
ATOM 1541 C C . GLU A 1 198 ? 24.773 -1.615 -62.282 1.00 42.38 198 GLU A C 1
ATOM 1543 O O . GLU A 1 198 ? 24.016 -1.597 -61.314 1.00 42.38 198 GLU A O 1
ATOM 1548 N N . CYS A 1 199 ? 24.352 -1.347 -63.521 1.00 40.41 199 CYS A N 1
ATOM 1549 C CA . CYS A 1 199 ? 22.948 -1.273 -63.912 1.00 40.41 199 CYS A CA 1
ATOM 1550 C C . CYS A 1 199 ? 22.322 -2.677 -63.875 1.00 40.41 199 CYS A C 1
ATOM 1552 O O . CYS A 1 199 ? 22.700 -3.521 -64.695 1.00 40.41 199 CYS A O 1
ATOM 1554 N N . PRO A 1 200 ? 21.322 -2.950 -63.017 1.00 44.28 200 PRO A N 1
ATOM 1555 C CA . PRO A 1 200 ? 20.538 -4.166 -63.124 1.00 44.28 200 PRO A CA 1
ATOM 1556 C C . PRO A 1 200 ? 19.435 -3.925 -64.161 1.00 44.28 200 PRO A C 1
ATOM 1558 O O . PRO A 1 200 ? 18.342 -3.473 -63.829 1.00 44.28 200 PRO A O 1
ATOM 1561 N N . PHE A 1 201 ? 19.713 -4.199 -65.436 1.00 38.25 201 PHE A N 1
ATOM 1562 C CA . PHE A 1 201 ? 18.640 -4.331 -66.423 1.00 38.25 201 PHE A CA 1
ATOM 1563 C C . PHE A 1 201 ? 17.899 -5.650 -66.171 1.00 38.25 201 PHE A C 1
ATOM 1565 O O . PHE A 1 201 ? 18.439 -6.731 -66.402 1.00 38.25 201 PHE A O 1
ATOM 1572 N N . ALA A 1 202 ? 16.658 -5.546 -65.701 1.00 46.78 202 ALA A N 1
ATOM 1573 C CA . ALA A 1 202 ? 15.659 -6.605 -65.748 1.00 46.78 202 ALA A CA 1
ATOM 1574 C C . ALA A 1 202 ? 14.390 -6.074 -66.437 1.00 46.78 202 ALA A C 1
ATOM 1576 O O . ALA A 1 202 ? 13.962 -4.960 -66.137 1.00 46.78 202 ALA A O 1
ATOM 1577 N N . GLY A 1 203 ? 13.802 -6.905 -67.307 1.00 40.19 203 GLY A N 1
ATOM 1578 C CA . GLY A 1 203 ? 12.520 -6.710 -68.007 1.00 40.19 203 GLY A CA 1
ATOM 1579 C C . GLY A 1 203 ? 12.718 -6.473 -69.508 1.00 40.19 203 GLY A C 1
ATOM 1580 O O . GLY A 1 203 ? 13.197 -5.413 -69.886 1.00 40.19 203 GLY A O 1
ATOM 1581 N N . GLU A 1 204 ? 12.653 -7.516 -70.342 1.00 45.06 204 GLU A N 1
ATOM 1582 C CA . GLU A 1 204 ? 11.436 -7.987 -71.050 1.00 45.06 204 GLU A CA 1
ATOM 1583 C C . GLU A 1 204 ? 10.992 -7.029 -72.172 1.00 45.06 204 GLU A C 1
ATOM 1585 O O . GLU A 1 204 ? 10.578 -5.910 -71.896 1.00 45.06 204 GLU A O 1
ATOM 1590 N N . ASP A 1 205 ? 11.149 -7.454 -73.437 1.00 43.25 205 ASP A N 1
ATOM 1591 C CA . ASP A 1 205 ? 10.010 -7.719 -74.339 1.00 43.25 205 ASP A CA 1
ATOM 1592 C C . ASP A 1 205 ? 10.447 -8.268 -75.725 1.00 43.25 205 ASP A C 1
ATOM 1594 O O . ASP A 1 205 ? 11.431 -7.830 -76.321 1.00 43.25 205 ASP A O 1
ATOM 1598 N N . ASP A 1 206 ? 9.643 -9.233 -76.191 1.00 42.28 206 ASP A N 1
ATOM 1599 C CA . ASP A 1 206 ? 9.296 -9.627 -77.570 1.00 42.28 206 ASP A CA 1
ATOM 1600 C C . ASP A 1 206 ? 10.287 -10.350 -78.516 1.00 42.28 206 ASP A C 1
ATOM 1602 O O . ASP A 1 206 ? 11.059 -9.734 -79.254 1.00 42.28 206 ASP A O 1
ATOM 1606 N N . ALA A 1 207 ? 10.113 -11.683 -78.620 1.00 42.34 207 ALA A N 1
ATOM 1607 C CA . ALA A 1 207 ? 9.699 -12.393 -79.852 1.00 42.34 207 ALA A CA 1
ATOM 1608 C C . ALA A 1 207 ? 9.256 -13.843 -79.562 1.00 42.34 207 ALA A C 1
ATOM 1610 O O . ALA A 1 207 ? 10.003 -14.566 -78.862 1.00 42.34 207 ALA A O 1
#

InterPro domains:
  IPR054030 Gp5/Type VI secretion system Vgr, C-terminal trimerisation domain [PF22178] (1-78)